Protein AF-A0AAD4MAX8-F1 (afdb_monomer)

Radius of gyration: 17.82 Å; Cα contacts (8 Å, |Δi|>4): 553; chains: 1; bounding box: 49×43×47 Å

Sequence (279 aa):
MDRKLKFIAEPKTVSIVGCPFSGGQHRVGVDKGPIHLVNAGLVDQLKDLGWVVEFDGHHQFEDISADIDPQIGKLKNPRLVSRVTEAVARVVGHHVNKGSLPLTLGGDHSLAMGTISGTLSNIHGMPLAFLTSLSGSASLGTIEGGEKAILREHNIAAFSMHEVDRYGIGRVVEMALDRVNPDRSKPIHLSFDVDALDPSVAPSTGTPVRGGLTFREGHYICERLYETGLCVYDWFGNFGIKIRFLKEVNPYLKEEADVKQTIAVGCSLVRAALGETLL

Secondary structure (DSSP, 8-state):
-----TEEPSS-EEEEEEE---TTSS--S-TTHHHHHHHTTHHHHHHHTT-EEEEEEE--GGG---SS---BTTBSSHHHHHHHHHHHHHHHHHHHHTT-EEEEEESSTTHHHHHHHHHHTT-SS-------SSS-STTTT-S-HHHHHHHHHTT-----HHHHHHH-HHHHHHHHHHHH-TTS-S---EEEEGGGB-TTT--S-SS--SS-B-HHHHHHHHHHHHHTT--EEETTEE--EEEE--S---TTTS-HHHHHHHHHHHHHHHHHHTT----

Nearest PDB structures (foldseek):
  4q3p-assembly2_B  TM=8.328E-01  e=9.219E-20  Schistosoma mansoni
  4q41-assembly1_A  TM=8.301E-01  e=1.092E-19  Schistosoma mansoni
  4q3q-assembly3_C  TM=8.290E-01  e=1.293E-19  Schistosoma mansoni
  4q3r-assembly4_D  TM=8.308E-01  e=2.272E-19  Schistosoma mansoni
  4q3v-assembly1_A  TM=8.257E-01  e=2.543E-19  Schistosoma mansoni

Foldseek 3Di:
DDDQLPAADPPQEEEEEAEQDDQFDPAPAQNCQSVLLVVVVLQVLLVVVRYHYHYPDHDPLVVVDPVDQDADPPGGSVVSLVSSLCVLLVVLLVCLQVRHAYAYADRDPSNVSSNVNSQPVLAPDAQALPPPALLPPPHVPPPPPVVVCVCVVVVPDDDYLVNCVVPNLVVVLVVSCCVRPVVLPAAYEAADELSQEACVQQVQADRHDHSHHHLVSLLCSLLVNVVSSSAHDDDRHHYYYYYGDDDDPPVVPDPPVSVVSNSVSSSSSVSSNSPDDPD

InterPro domains:
  IPR006035 Ureohydrolase [PF00491] (122-273)
  IPR006035 Ureohydrolase [PS51409] (4-279)
  IPR006035 Ureohydrolase [PTHR43782] (143-278)
  IPR014033 Arginase [cd09989] (14-273)
  IPR020855 Ureohydrolase, manganese-binding site [PS01053] (191-212)
  IPR023696 Ureohydrolase domain superfamily [SSF52768] (13-275)

Structure (mmCIF, N/CA/C/O backbone):
data_AF-A0AAD4MAX8-F1
#
_entry.id   AF-A0AAD4MAX8-F1
#
loop_
_atom_site.group_PDB
_atom_site.id
_atom_site.type_symbol
_atom_site.label_atom_id
_atom_site.label_alt_id
_atom_site.label_comp_id
_atom_site.label_asym_id
_atom_site.label_entity_id
_atom_site.label_seq_id
_atom_site.pdbx_PDB_ins_code
_atom_site.Cartn_x
_atom_site.Cartn_y
_atom_site.Cartn_z
_atom_site.occupancy
_atom_site.B_iso_or_equiv
_atom_site.auth_seq_id
_atom_site.auth_comp_id
_atom_site.auth_asym_id
_atom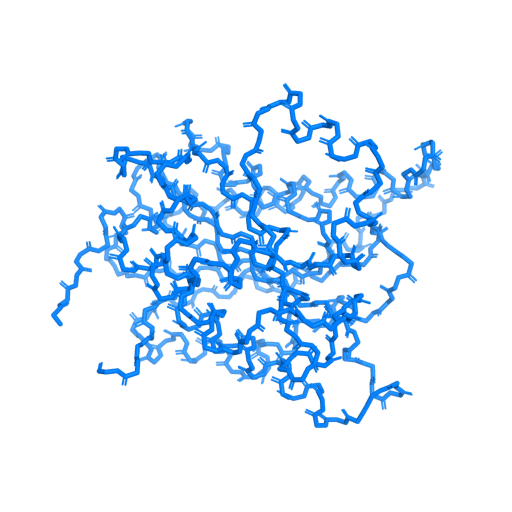_site.auth_atom_id
_atom_site.pdbx_PDB_model_num
ATOM 1 N N . MET A 1 1 ? -21.510 -1.613 13.040 1.00 38.31 1 MET A N 1
ATOM 2 C CA . MET A 1 1 ? -21.244 -1.387 14.482 1.00 38.31 1 MET A CA 1
ATOM 3 C C . MET A 1 1 ? -19.918 -0.655 14.545 1.00 38.31 1 MET A C 1
ATOM 5 O O . MET A 1 1 ? -18.948 -1.213 14.051 1.00 38.31 1 MET A O 1
ATOM 9 N N . ASP A 1 2 ? -19.896 0.595 15.007 1.00 46.78 2 ASP A N 1
ATOM 10 C CA . ASP A 1 2 ? -18.732 1.481 14.846 1.00 46.78 2 ASP A CA 1
ATOM 11 C C . ASP A 1 2 ? -17.555 0.974 15.703 1.00 46.78 2 ASP A C 1
ATOM 13 O O . ASP A 1 2 ? -17.556 1.088 16.932 1.00 46.78 2 ASP A O 1
ATOM 17 N N . ARG A 1 3 ? -16.597 0.282 15.070 1.00 58.25 3 ARG A N 1
ATOM 18 C CA . ARG A 1 3 ? -15.433 -0.280 15.763 1.00 58.25 3 ARG A CA 1
ATOM 19 C C . ARG A 1 3 ? -14.433 0.846 15.971 1.00 58.25 3 ARG A C 1
ATOM 21 O O . ARG A 1 3 ? -13.837 1.327 15.012 1.00 58.25 3 ARG A O 1
ATOM 28 N N . LYS A 1 4 ? -14.217 1.223 17.232 1.00 59.62 4 LYS A N 1
ATOM 29 C CA . LYS A 1 4 ? -13.200 2.207 17.605 1.00 59.62 4 LYS A CA 1
ATOM 30 C C 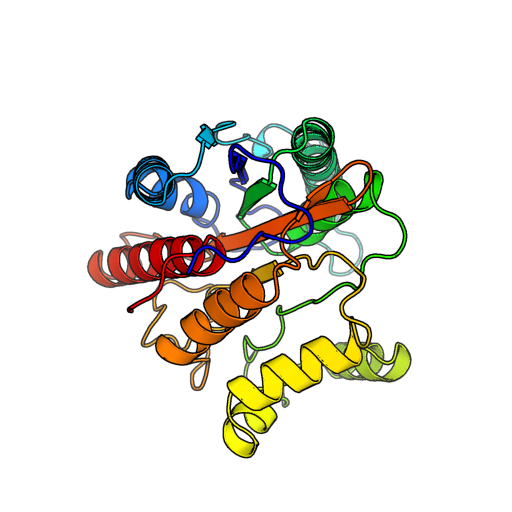. LYS A 1 4 ? -11.832 1.741 17.100 1.00 59.62 4 LYS A C 1
ATOM 32 O O . LYS A 1 4 ? -11.274 0.776 17.623 1.00 59.62 4 LYS A O 1
ATOM 37 N N . LEU A 1 5 ? -11.310 2.436 16.094 1.00 66.00 5 LEU A N 1
ATOM 38 C CA . LEU A 1 5 ? -9.943 2.279 15.615 1.00 66.00 5 LEU A CA 1
ATOM 39 C C . LEU A 1 5 ? -9.026 2.547 16.815 1.00 66.00 5 LEU A C 1
ATOM 41 O O . LEU A 1 5 ? -9.037 3.646 17.371 1.00 66.00 5 LEU A O 1
ATOM 45 N N . LYS A 1 6 ? -8.322 1.507 17.288 1.00 63.97 6 LYS A N 1
ATOM 46 C CA . LYS A 1 6 ? -7.711 1.447 18.634 1.00 63.97 6 LYS A CA 1
ATOM 47 C C . LYS A 1 6 ? -6.801 2.630 18.913 1.00 63.97 6 LYS A C 1
ATOM 49 O O . LYS A 1 6 ? -6.689 3.074 20.050 1.00 63.97 6 LYS A O 1
ATOM 54 N N . PHE A 1 7 ? -6.158 3.104 17.866 1.00 64.44 7 PHE A N 1
ATOM 55 C CA . PHE A 1 7 ? -5.275 4.232 17.935 1.00 64.44 7 PHE A CA 1
ATOM 56 C C . PHE A 1 7 ? -5.603 5.212 16.811 1.00 64.44 7 PHE A C 1
ATOM 58 O O . PHE A 1 7 ? -4.664 5.668 16.210 1.00 64.44 7 PHE A O 1
ATOM 65 N N . ILE A 1 8 ? -6.847 5.498 16.414 1.00 63.56 8 ILE A N 1
ATOM 66 C CA . ILE A 1 8 ? -7.109 6.683 15.565 1.00 63.56 8 ILE A CA 1
ATOM 67 C C . ILE A 1 8 ? -7.933 7.677 16.364 1.00 63.56 8 ILE A C 1
ATOM 69 O O . ILE A 1 8 ? -8.938 7.327 16.986 1.00 63.56 8 ILE A O 1
ATOM 73 N N . ALA A 1 9 ? -7.466 8.920 16.347 1.00 64.56 9 ALA A N 1
ATOM 74 C CA . ALA A 1 9 ? -8.181 10.039 16.917 1.00 64.56 9 ALA A CA 1
ATOM 75 C C . ALA A 1 9 ? -9.386 10.418 16.044 1.00 64.56 9 ALA A C 1
ATOM 77 O O . ALA A 1 9 ? -9.328 10.372 14.816 1.00 64.56 9 ALA A O 1
ATOM 78 N N . GLU A 1 10 ? -10.471 10.826 16.699 1.00 73.56 10 GLU A N 1
ATOM 79 C CA . GLU A 1 10 ? -11.592 11.478 16.027 1.00 73.56 10 GLU A CA 1
ATOM 80 C C . GLU A 1 10 ? -11.344 12.998 15.965 1.00 73.56 10 GLU A C 1
ATOM 82 O O . GLU A 1 10 ? -10.939 13.575 16.981 1.00 73.56 10 GLU A O 1
ATOM 87 N N . PRO A 1 11 ? -11.605 13.667 14.826 1.00 81.94 11 PRO A N 1
ATOM 88 C CA . PRO A 1 11 ? -12.144 13.106 13.585 1.00 81.94 11 PRO A CA 1
ATOM 89 C C . PRO A 1 11 ? -11.096 12.312 12.783 1.00 81.94 11 PRO A C 1
ATOM 91 O O . PRO A 1 11 ? -9.957 12.760 12.632 1.00 81.94 11 PRO A O 1
ATOM 94 N N . LYS A 1 12 ? -11.502 11.164 12.218 1.00 84.75 12 LYS A N 1
ATOM 95 C CA . LYS A 1 12 ? -10.665 10.310 11.346 1.00 84.75 12 LYS A CA 1
ATOM 96 C C . LYS A 1 12 ? -10.037 11.141 10.218 1.00 84.75 12 LYS A C 1
ATOM 98 O O . LYS A 1 12 ? -10.718 11.492 9.257 1.00 84.75 12 LYS A O 1
ATOM 103 N N . THR A 1 13 ? -8.747 11.466 10.327 1.00 86.75 13 THR A N 1
ATOM 104 C CA . THR A 1 13 ? -8.055 12.369 9.388 1.00 86.75 13 THR A CA 1
ATOM 105 C C . THR A 1 13 ? -7.009 11.618 8.568 1.00 86.75 13 THR A C 1
ATOM 107 O O . THR A 1 13 ? -6.154 10.935 9.131 1.00 86.75 13 THR A O 1
ATOM 110 N N . VAL A 1 14 ? -7.061 11.753 7.241 1.00 87.56 14 VAL A N 1
ATOM 111 C CA . VAL A 1 14 ? -6.109 11.168 6.283 1.00 87.56 14 VAL A CA 1
ATOM 112 C C . VAL A 1 14 ? -5.451 12.270 5.456 1.00 87.56 14 VAL A C 1
ATOM 114 O O . VAL A 1 14 ? -6.134 13.065 4.811 1.00 87.56 14 VAL A O 1
ATOM 117 N N . SER A 1 15 ? -4.120 12.284 5.441 1.00 88.81 15 SER A N 1
ATOM 118 C CA . SER A 1 15 ? -3.324 13.218 4.646 1.00 88.81 15 SER A CA 1
ATOM 119 C C . SER A 1 15 ? -2.745 12.491 3.435 1.00 88.81 15 SER A C 1
ATOM 121 O O . SER A 1 15 ? -1.880 11.620 3.551 1.00 88.81 15 SER A O 1
ATOM 123 N N . ILE A 1 16 ? -3.267 12.812 2.254 1.00 87.56 16 ILE A N 1
ATOM 124 C CA . ILE A 1 16 ? -2.880 12.207 0.983 1.00 87.56 16 ILE A CA 1
ATOM 125 C C . ILE A 1 16 ? -1.628 12.908 0.458 1.00 87.56 16 ILE A C 1
ATOM 127 O O . ILE A 1 16 ? -1.668 14.086 0.106 1.00 87.56 16 ILE A O 1
ATOM 131 N N . VAL A 1 17 ? -0.535 12.156 0.356 1.00 84.75 17 VAL A N 1
ATOM 132 C CA . VAL A 1 17 ? 0.756 12.614 -0.165 1.00 84.75 17 VAL A CA 1
ATOM 133 C C . VAL A 1 17 ? 0.981 11.972 -1.531 1.00 84.75 17 VAL A C 1
ATOM 135 O O . VAL A 1 17 ? 1.213 10.764 -1.635 1.00 84.75 17 VAL A O 1
ATOM 138 N N . GLY A 1 18 ? 0.897 12.764 -2.599 1.00 82.62 18 GLY A N 1
ATOM 139 C CA . GLY A 1 18 ? 1.229 12.305 -3.942 1.00 82.62 18 GLY A CA 1
ATOM 140 C C . GLY A 1 18 ? 2.739 12.302 -4.156 1.00 82.62 18 GLY A C 1
ATOM 141 O O . GLY A 1 18 ? 3.356 13.362 -4.113 1.00 82.62 18 GLY A O 1
ATOM 142 N N . CYS A 1 19 ? 3.321 11.136 -4.444 1.00 78.75 19 CYS A N 1
ATOM 143 C CA . CYS A 1 19 ? 4.756 10.972 -4.682 1.00 78.75 19 CYS A CA 1
ATOM 144 C C . CYS A 1 19 ? 5.038 10.523 -6.132 1.00 78.75 19 CYS A C 1
ATOM 146 O O . CYS A 1 19 ? 5.381 9.353 -6.342 1.00 78.75 19 CYS A O 1
ATOM 148 N N . PRO A 1 20 ? 4.870 11.402 -7.141 1.00 76.88 20 PRO A N 1
ATOM 149 C CA . PRO A 1 20 ? 5.261 11.110 -8.517 1.00 76.88 20 PRO A CA 1
ATOM 150 C C . PRO A 1 20 ? 6.784 10.907 -8.591 1.00 76.88 20 PRO A C 1
ATOM 152 O O . PRO A 1 20 ? 7.553 11.835 -8.359 1.00 76.88 20 PRO A O 1
ATOM 155 N N . PHE A 1 21 ? 7.230 9.672 -8.838 1.00 76.00 21 PHE A N 1
ATOM 156 C CA . PHE A 1 21 ? 8.654 9.368 -8.987 1.00 76.00 21 PHE A CA 1
ATOM 157 C C . PHE A 1 21 ? 8.889 8.071 -9.766 1.00 76.00 21 PHE A C 1
ATOM 159 O O . PHE A 1 21 ? 8.263 7.040 -9.499 1.00 76.00 21 PHE A O 1
ATOM 166 N N . SER A 1 22 ? 9.835 8.122 -10.704 1.00 74.19 22 SER A N 1
ATOM 167 C CA . SER A 1 22 ? 10.243 6.992 -11.551 1.00 74.19 22 SER A CA 1
ATOM 168 C C . SER A 1 22 ? 11.751 6.693 -11.521 1.00 74.19 22 SER A C 1
ATOM 170 O O . SER A 1 22 ? 12.195 5.712 -12.122 1.00 74.19 22 SER A O 1
ATOM 172 N N . GLY A 1 23 ? 12.546 7.522 -10.833 1.00 72.25 23 GLY A N 1
ATOM 173 C CA . GLY A 1 23 ? 14.007 7.561 -10.962 1.00 72.25 23 GLY A CA 1
ATOM 174 C C . GLY A 1 23 ? 14.759 6.337 -10.428 1.00 72.25 23 GLY A C 1
ATOM 175 O O . GLY A 1 23 ? 15.933 6.172 -10.762 1.00 72.25 23 GLY A O 1
ATOM 176 N N . GLY A 1 24 ? 14.112 5.462 -9.651 1.00 66.19 24 GLY A N 1
ATOM 177 C CA . GLY A 1 24 ? 14.679 4.190 -9.196 1.00 66.19 24 GLY A CA 1
ATOM 178 C C . GLY A 1 24 ? 14.614 3.061 -10.235 1.00 66.19 24 GLY A C 1
ATOM 179 O O . GLY A 1 24 ? 15.181 1.989 -10.012 1.00 66.19 24 GLY A O 1
ATOM 180 N N . GLN A 1 25 ? 13.943 3.263 -11.377 1.00 64.75 25 GLN A N 1
ATOM 181 C CA . GLN A 1 25 ? 13.751 2.237 -12.409 1.00 64.75 25 GLN A CA 1
ATOM 182 C C . GLN A 1 25 ? 13.896 2.769 -13.847 1.00 64.75 25 GLN A C 1
ATOM 184 O O . GLN A 1 25 ? 13.991 3.961 -14.099 1.00 64.75 25 GLN A O 1
ATOM 189 N N . HIS A 1 26 ? 13.892 1.863 -14.832 1.00 59.22 26 HIS A N 1
ATOM 190 C CA . HIS A 1 26 ? 13.953 2.213 -16.264 1.00 59.22 26 HIS A CA 1
ATOM 191 C C . HIS A 1 26 ? 12.589 2.533 -16.905 1.00 59.22 26 HIS A C 1
ATOM 193 O O . HIS A 1 26 ? 12.520 2.745 -18.114 1.00 59.22 26 HIS A O 1
ATOM 199 N N . ARG A 1 27 ? 11.488 2.470 -16.148 1.00 62.28 27 ARG A N 1
ATOM 200 C CA . ARG A 1 27 ? 10.118 2.499 -16.685 1.00 62.28 27 ARG A CA 1
ATOM 201 C C . ARG A 1 27 ? 9.428 3.814 -16.310 1.00 62.28 27 ARG A C 1
ATOM 203 O O . ARG A 1 27 ? 9.239 4.099 -15.130 1.00 62.28 27 ARG A O 1
ATOM 210 N N . VAL A 1 28 ? 9.054 4.581 -17.330 1.00 62.28 28 VAL A N 1
ATOM 211 C CA . VAL A 1 28 ? 8.361 5.879 -17.228 1.00 62.28 28 VAL A CA 1
ATOM 212 C C . VAL A 1 28 ? 6.838 5.719 -17.100 1.00 62.28 28 VAL A C 1
ATOM 214 O O . VAL A 1 28 ? 6.298 4.654 -17.403 1.00 62.28 28 VAL A O 1
ATOM 217 N N . GLY A 1 29 ? 6.133 6.780 -16.694 1.00 64.88 29 GLY A N 1
ATOM 218 C CA . GLY A 1 29 ? 4.663 6.825 -16.630 1.00 64.88 29 GLY A CA 1
ATOM 219 C C . GLY A 1 29 ? 4.075 6.301 -15.318 1.00 64.88 29 GLY A C 1
ATOM 220 O O . GLY A 1 29 ? 2.897 5.952 -15.260 1.00 64.88 29 GLY A O 1
ATOM 221 N N . VAL A 1 30 ? 4.905 6.218 -14.281 1.00 64.56 30 VAL A N 1
ATOM 222 C CA . VAL A 1 30 ? 4.573 5.741 -12.927 1.00 64.56 30 VAL A CA 1
ATOM 223 C C . VAL A 1 30 ? 4.391 6.899 -11.951 1.00 64.56 30 VAL A C 1
ATOM 225 O O . VAL A 1 30 ? 3.505 6.888 -11.105 1.00 64.56 30 VAL A O 1
ATOM 228 N N . ASP A 1 31 ? 5.156 7.956 -12.199 1.00 67.31 31 ASP A N 1
ATOM 229 C CA . ASP A 1 31 ? 4.918 9.352 -11.857 1.00 67.31 31 ASP A CA 1
ATOM 230 C C . ASP A 1 31 ? 3.447 9.785 -12.026 1.00 67.31 31 ASP A C 1
ATOM 232 O O . ASP A 1 31 ? 2.917 10.518 -11.195 1.00 67.31 31 ASP A O 1
ATOM 236 N N . LYS A 1 32 ? 2.732 9.269 -13.035 1.00 75.31 32 LYS A N 1
ATOM 237 C CA . LYS A 1 32 ? 1.321 9.616 -13.278 1.00 75.31 32 LYS A CA 1
ATOM 238 C C . LYS A 1 32 ? 0.316 8.917 -12.362 1.00 75.31 32 LYS A C 1
ATOM 240 O O . LYS A 1 32 ? -0.796 9.422 -12.213 1.00 75.31 32 LYS A O 1
ATOM 245 N N . GLY A 1 33 ? 0.665 7.777 -11.761 1.00 74.44 33 GLY A N 1
ATOM 246 C CA . GLY A 1 33 ? -0.248 6.981 -10.925 1.00 74.44 33 GLY A CA 1
ATOM 247 C C . GLY A 1 33 ? -0.953 7.807 -9.835 1.00 74.44 33 GLY A C 1
ATOM 248 O O . GLY A 1 33 ? -2.185 7.829 -9.809 1.00 74.44 33 GLY A O 1
ATOM 249 N N . PRO A 1 34 ? -0.209 8.568 -9.006 1.00 76.50 34 PRO A N 1
ATOM 250 C CA . PRO A 1 34 ? -0.769 9.466 -7.993 1.00 76.50 34 PRO A CA 1
ATOM 251 C C . PRO A 1 34 ? -1.782 10.480 -8.542 1.00 76.50 34 PRO A C 1
ATOM 253 O O . PRO A 1 34 ? -2.829 10.688 -7.933 1.00 76.50 34 PRO A O 1
ATOM 256 N N . ILE A 1 35 ? -1.493 11.079 -9.702 1.00 82.44 35 ILE A N 1
ATOM 257 C CA . ILE A 1 35 ? -2.352 12.078 -10.357 1.00 82.44 35 ILE A CA 1
ATOM 258 C C . ILE A 1 35 ? -3.666 11.434 -10.812 1.00 82.44 35 ILE A C 1
ATOM 260 O O . ILE A 1 35 ? -4.745 11.981 -10.591 1.00 82.44 35 ILE A O 1
ATOM 264 N N . HIS A 1 36 ? -3.595 10.243 -11.409 1.00 82.44 36 HIS A N 1
ATOM 265 C CA . HIS A 1 36 ? -4.777 9.550 -11.917 1.00 82.44 36 HIS A CA 1
ATOM 266 C C . HIS A 1 36 ? -5.764 9.123 -10.823 1.00 82.44 36 HIS A C 1
ATOM 268 O O . HIS A 1 36 ? -6.965 9.149 -11.071 1.00 82.44 36 HIS A O 1
ATOM 274 N N . LEU A 1 37 ? -5.296 8.786 -9.619 1.00 79.94 37 LEU A N 1
ATOM 275 C CA . LEU A 1 37 ? -6.165 8.410 -8.491 1.00 79.94 37 LEU A CA 1
ATOM 276 C C . LEU A 1 37 ? -6.895 9.617 -7.904 1.00 79.94 37 LEU A C 1
ATOM 278 O O . LEU A 1 37 ? -8.093 9.552 -7.636 1.00 79.94 37 LEU A O 1
ATOM 282 N N . VAL A 1 38 ? -6.177 10.731 -7.729 1.00 84.56 38 VAL A N 1
ATOM 283 C CA . VAL A 1 38 ? -6.769 11.992 -7.267 1.00 84.56 38 VAL A CA 1
ATOM 284 C C . VAL A 1 38 ? -7.811 12.469 -8.282 1.00 84.56 38 VAL A C 1
ATOM 286 O O . VAL A 1 38 ? -8.945 12.745 -7.900 1.00 84.56 38 VAL A O 1
ATOM 289 N N . ASN A 1 39 ? -7.485 12.432 -9.579 1.00 87.50 39 ASN A N 1
ATOM 290 C CA . ASN A 1 39 ? -8.417 12.767 -10.662 1.00 87.50 39 ASN A CA 1
ATOM 291 C C . ASN A 1 39 ? -9.590 11.778 -10.809 1.00 87.50 39 ASN A C 1
ATOM 293 O O . ASN A 1 39 ? -10.631 12.156 -11.338 1.00 87.50 39 ASN A O 1
ATOM 297 N N . ALA A 1 40 ? -9.458 10.534 -10.336 1.00 86.00 40 ALA A N 1
ATOM 298 C CA . ALA A 1 40 ? -10.562 9.573 -10.248 1.00 86.00 40 ALA A CA 1
ATOM 299 C C . ALA A 1 40 ? -11.496 9.829 -9.044 1.00 86.00 40 ALA A C 1
ATOM 301 O O . ALA A 1 40 ? -12.404 9.039 -8.789 1.00 86.00 40 ALA A O 1
ATOM 302 N N . GLY A 1 41 ? -11.289 10.924 -8.304 1.00 91.50 41 GLY A N 1
ATOM 303 C CA . GLY A 1 41 ? -12.138 11.335 -7.189 1.00 91.50 41 GLY A CA 1
ATOM 304 C C . GLY A 1 41 ? -11.792 10.666 -5.860 1.00 91.50 41 GLY A C 1
ATOM 305 O O . GLY A 1 41 ? -12.628 10.671 -4.963 1.00 91.50 41 GLY A O 1
ATOM 306 N N . LEU A 1 42 ? -10.586 10.101 -5.695 1.00 86.38 42 LEU A N 1
ATOM 307 C CA . LEU A 1 42 ? -10.195 9.426 -4.448 1.00 86.38 42 LEU A CA 1
ATOM 308 C C . LEU A 1 42 ? -10.344 10.324 -3.206 1.00 86.38 42 LEU A C 1
ATOM 310 O O . LEU A 1 42 ? -10.726 9.849 -2.141 1.00 86.38 42 LEU A O 1
ATOM 314 N N . VAL A 1 43 ? -10.063 11.622 -3.352 1.00 91.88 43 VAL A N 1
ATOM 315 C CA . VAL A 1 43 ? -10.221 12.615 -2.279 1.00 91.88 43 VAL A CA 1
ATOM 316 C C . VAL A 1 43 ? -11.670 12.680 -1.793 1.00 91.88 43 VAL A C 1
ATOM 318 O O . VAL A 1 43 ? -11.904 12.686 -0.590 1.00 91.88 43 VAL A O 1
ATOM 321 N N . ASP A 1 44 ? -12.637 12.720 -2.708 1.00 94.31 44 ASP A N 1
ATOM 322 C CA . ASP A 1 44 ? -14.051 12.869 -2.358 1.00 94.31 44 ASP A CA 1
ATOM 323 C C . ASP A 1 44 ? -14.661 11.534 -1.917 1.00 94.31 44 ASP A C 1
ATOM 325 O O . ASP A 1 44 ? -15.343 11.489 -0.899 1.00 94.31 44 ASP A O 1
ATOM 329 N N . GLN A 1 45 ? -14.270 10.423 -2.551 1.00 92.00 45 GLN A N 1
ATOM 330 C CA . GLN A 1 45 ? -14.619 9.067 -2.110 1.00 92.00 45 GLN A CA 1
ATOM 331 C C . GLN A 1 45 ? -14.228 8.788 -0.647 1.00 92.00 45 GLN A C 1
ATOM 333 O O . GLN A 1 45 ? -14.947 8.089 0.062 1.00 92.00 45 GLN A O 1
ATOM 338 N N . LEU A 1 46 ? -13.094 9.319 -0.173 1.00 90.06 46 LEU A N 1
ATOM 339 C CA . LEU A 1 46 ? -12.688 9.176 1.228 1.00 90.06 46 LEU A CA 1
ATOM 340 C C . LEU A 1 46 ? -13.476 10.103 2.173 1.00 90.06 46 LEU A C 1
ATOM 342 O O . LEU A 1 46 ? -13.772 9.697 3.298 1.00 90.06 46 LEU A O 1
ATOM 346 N N . LYS A 1 47 ? -13.886 11.297 1.720 1.00 93.69 47 LYS A N 1
ATOM 347 C CA . LYS A 1 47 ? -14.806 12.167 2.482 1.00 93.69 47 LYS A CA 1
ATOM 348 C C . LYS A 1 47 ? -16.184 11.529 2.639 1.00 93.69 47 LYS A C 1
ATOM 350 O O . LYS A 1 47 ? -16.753 11.597 3.725 1.00 93.69 47 LYS A O 1
ATOM 355 N N . ASP A 1 48 ? -16.686 10.868 1.596 1.00 94.12 48 ASP A N 1
ATOM 356 C CA . ASP A 1 48 ? -17.970 10.154 1.617 1.00 94.12 48 ASP A CA 1
ATOM 357 C C . ASP A 1 48 ? -17.965 8.979 2.617 1.00 94.12 48 ASP A C 1
ATOM 359 O O . ASP A 1 48 ? -18.993 8.670 3.218 1.00 94.12 48 ASP A O 1
ATOM 363 N N . LEU A 1 49 ? -16.794 8.380 2.883 1.00 90.00 49 LEU A N 1
ATOM 364 C CA . LEU A 1 49 ? -16.578 7.402 3.964 1.00 90.00 49 LEU A CA 1
ATOM 365 C C . LEU A 1 49 ? -16.448 8.036 5.366 1.00 90.00 49 LEU A C 1
ATOM 367 O O . LEU A 1 49 ? -16.172 7.335 6.341 1.00 90.00 49 LEU A O 1
ATOM 371 N N . GLY A 1 50 ? -16.631 9.353 5.492 1.00 90.19 50 GLY A N 1
ATOM 372 C CA . GLY A 1 50 ? -16.583 10.084 6.758 1.00 90.19 50 GLY A CA 1
ATOM 373 C C . GLY A 1 50 ? -15.183 10.498 7.221 1.00 90.19 50 GLY A C 1
ATOM 374 O O . GLY A 1 50 ? -15.023 10.842 8.392 1.00 90.19 50 GLY A O 1
ATOM 375 N N . TRP A 1 51 ? -14.172 10.475 6.346 1.00 90.56 51 TRP A N 1
ATOM 376 C CA . TRP A 1 51 ? -12.832 10.964 6.683 1.00 90.56 51 TRP A CA 1
ATOM 377 C C . TRP A 1 51 ? -12.675 12.466 6.426 1.00 90.56 51 TRP A C 1
ATOM 379 O O . TRP A 1 51 ? -13.135 13.007 5.421 1.00 90.56 51 TRP A O 1
ATOM 389 N N . VAL A 1 52 ? -11.920 13.137 7.293 1.00 92.62 52 VAL A N 1
ATOM 390 C CA . VAL A 1 52 ? -11.329 14.443 6.992 1.00 92.62 52 VAL A CA 1
ATOM 391 C C . VAL A 1 52 ? -10.122 14.199 6.089 1.00 92.62 52 VAL A C 1
ATOM 393 O O . VAL A 1 52 ? -9.164 13.543 6.493 1.00 92.62 52 VAL A O 1
ATOM 396 N N . VAL A 1 53 ? -10.175 14.693 4.853 1.00 92.56 53 VAL A N 1
ATOM 397 C CA . VAL A 1 53 ? -9.138 14.441 3.841 1.00 92.56 53 VAL A CA 1
ATOM 398 C C . VAL A 1 53 ? -8.321 15.704 3.590 1.00 92.56 53 VAL A C 1
ATOM 400 O O . VAL A 1 53 ? -8.824 16.665 3.006 1.00 92.56 53 VAL A O 1
ATOM 403 N N . GLU A 1 54 ? -7.048 15.685 3.979 1.00 91.62 54 GLU A N 1
ATOM 404 C CA . GLU A 1 54 ? -6.062 16.702 3.605 1.00 91.62 54 GLU A CA 1
ATOM 405 C C . GLU A 1 54 ? -5.304 16.227 2.358 1.00 91.62 54 GLU A C 1
ATOM 407 O O . GLU A 1 54 ? -4.609 15.218 2.403 1.00 91.62 54 GLU A O 1
ATOM 412 N N . PHE A 1 55 ? -5.396 16.927 1.226 1.00 90.69 55 PHE A N 1
ATOM 413 C CA . PHE A 1 55 ? -4.530 16.631 0.079 1.00 90.69 55 PHE A CA 1
ATOM 414 C C . PHE A 1 55 ? -3.299 17.539 0.108 1.00 90.69 55 PHE A C 1
ATOM 416 O O . PHE A 1 55 ? -3.401 18.736 -0.142 1.00 90.69 55 PHE A O 1
ATOM 423 N N . ASP A 1 56 ? -2.132 16.954 0.378 1.00 86.75 56 ASP A N 1
ATOM 424 C CA . ASP A 1 56 ? -0.839 17.646 0.472 1.00 86.75 56 ASP A CA 1
ATOM 425 C C . ASP A 1 56 ? -0.144 17.798 -0.899 1.00 86.75 56 ASP A C 1
ATOM 427 O O . ASP A 1 56 ? 1.056 18.043 -0.994 1.00 86.75 56 ASP A O 1
ATOM 431 N N . GLY A 1 57 ? -0.904 17.639 -1.985 1.00 85.00 57 GLY A N 1
ATOM 432 C CA . GLY A 1 57 ? -0.435 17.837 -3.351 1.00 85.00 57 GLY A CA 1
ATOM 433 C C . GLY A 1 57 ? 0.361 16.671 -3.945 1.00 85.00 57 GLY A C 1
ATOM 434 O O . GLY A 1 57 ? 0.498 15.581 -3.380 1.00 85.00 57 GLY A O 1
ATOM 435 N N . HIS A 1 58 ? 0.881 16.920 -5.146 1.00 79.94 58 HIS A N 1
ATOM 436 C CA . HIS A 1 58 ? 1.852 16.064 -5.818 1.00 79.94 58 HIS A CA 1
ATOM 437 C C . HIS A 1 58 ? 3.241 16.673 -5.628 1.00 79.94 58 HIS A C 1
ATOM 439 O O . HIS A 1 58 ? 3.583 17.665 -6.268 1.00 79.94 58 HIS A O 1
ATOM 445 N N . HIS A 1 59 ? 4.033 16.090 -4.733 1.00 76.94 59 HIS A N 1
ATOM 446 C CA . HIS A 1 59 ? 5.383 16.557 -4.442 1.00 76.94 59 HIS A CA 1
ATOM 447 C C . HIS A 1 59 ? 6.308 16.205 -5.607 1.00 76.94 59 HIS A C 1
ATOM 449 O O . HIS A 1 59 ? 6.617 15.034 -5.828 1.00 76.94 59 HIS A O 1
ATOM 455 N N . GLN A 1 60 ? 6.758 17.214 -6.353 1.00 68.38 60 GLN A N 1
ATOM 456 C CA . GLN A 1 60 ? 7.716 17.047 -7.448 1.00 68.38 60 GLN A CA 1
ATOM 457 C C . GLN A 1 60 ? 9.126 16.814 -6.891 1.00 68.38 60 GLN A C 1
ATOM 459 O O . GLN A 1 60 ? 10.002 17.671 -6.931 1.00 68.38 60 GLN A O 1
ATOM 464 N N . PHE A 1 61 ? 9.359 15.607 -6.371 1.00 68.00 61 PHE A N 1
ATOM 465 C CA . PHE A 1 61 ? 10.683 15.165 -5.923 1.00 68.00 61 PHE A CA 1
ATOM 466 C C . PHE A 1 61 ? 11.698 15.038 -7.080 1.00 68.00 61 PHE A C 1
ATOM 468 O O . PHE A 1 61 ? 12.876 14.790 -6.848 1.00 68.00 61 PHE A O 1
ATOM 475 N N . GLU A 1 62 ? 11.246 15.210 -8.321 1.00 56.69 62 GLU A N 1
ATOM 476 C CA . GLU A 1 62 ? 12.034 15.178 -9.556 1.00 56.69 62 GLU A CA 1
ATOM 477 C C . GLU A 1 62 ? 12.939 16.417 -9.708 1.00 56.69 62 GLU A C 1
ATOM 479 O O . GLU A 1 62 ? 14.026 16.302 -10.271 1.00 56.69 62 GLU A O 1
ATOM 484 N N . ASP A 1 63 ? 12.568 17.558 -9.107 1.00 59.00 63 ASP A N 1
ATOM 485 C CA . ASP A 1 63 ? 13.411 18.766 -9.024 1.00 59.00 63 ASP A CA 1
ATOM 486 C C . ASP A 1 63 ? 14.630 18.587 -8.099 1.00 59.00 63 ASP A C 1
ATOM 488 O O . ASP A 1 63 ? 15.543 19.418 -8.069 1.00 59.00 63 ASP A O 1
ATOM 492 N N . ILE A 1 64 ? 14.679 17.490 -7.335 1.00 64.25 64 ILE A N 1
ATOM 493 C CA . ILE A 1 64 ? 15.808 17.136 -6.474 1.00 64.25 64 ILE A CA 1
ATOM 494 C C . ILE A 1 64 ? 16.939 16.564 -7.341 1.00 64.25 64 ILE A C 1
ATOM 496 O O . ILE A 1 64 ? 17.251 15.374 -7.297 1.00 64.25 64 ILE A O 1
ATOM 500 N N . SER A 1 65 ? 17.591 17.434 -8.119 1.00 63.75 65 SER A N 1
ATOM 501 C CA . SER A 1 65 ? 18.816 17.102 -8.854 1.00 63.75 65 SER A CA 1
ATOM 502 C C . SER A 1 65 ? 19.839 16.441 -7.930 1.00 63.75 65 SER A C 1
ATOM 504 O O . SER A 1 65 ? 20.032 16.858 -6.784 1.00 63.75 65 SER A O 1
ATOM 506 N N . ALA A 1 66 ? 20.555 15.447 -8.449 1.00 60.03 66 ALA A N 1
ATOM 507 C CA . ALA A 1 66 ? 21.862 15.054 -7.950 1.00 60.03 66 ALA A CA 1
ATOM 508 C C . ALA A 1 66 ? 22.872 15.296 -9.079 1.00 60.03 66 ALA A C 1
ATOM 510 O O . ALA A 1 66 ? 23.058 14.440 -9.937 1.00 60.03 66 ALA A O 1
ATOM 511 N N . ASP A 1 67 ? 23.525 16.464 -9.060 1.00 64.56 67 ASP A N 1
ATOM 512 C CA . ASP A 1 67 ? 24.355 16.992 -10.164 1.00 64.56 67 ASP A CA 1
ATOM 513 C C . ASP A 1 67 ? 25.462 16.030 -10.635 1.00 64.56 67 ASP A C 1
ATOM 515 O O . ASP A 1 67 ? 25.959 16.119 -11.755 1.00 64.56 67 ASP A O 1
ATOM 519 N N . ILE A 1 68 ? 25.848 15.093 -9.764 1.00 74.56 68 ILE A N 1
ATOM 520 C CA . ILE A 1 68 ? 26.702 13.946 -10.061 1.00 74.56 68 ILE A CA 1
ATOM 521 C C . ILE A 1 68 ? 26.101 12.732 -9.337 1.00 74.56 68 ILE A C 1
ATOM 523 O O . ILE A 1 68 ? 26.171 12.671 -8.105 1.00 74.56 68 ILE A O 1
ATOM 527 N N . ASP A 1 69 ? 25.561 11.753 -10.069 1.00 79.88 69 ASP A N 1
ATOM 528 C CA . ASP A 1 69 ? 24.985 10.521 -9.497 1.00 79.88 69 ASP A CA 1
ATOM 529 C C . ASP A 1 69 ? 25.488 9.234 -10.186 1.00 79.88 69 ASP A C 1
ATOM 531 O O . ASP A 1 69 ? 24.810 8.655 -11.038 1.00 79.88 69 ASP A O 1
ATOM 535 N N . PRO A 1 70 ? 26.722 8.789 -9.878 1.00 81.81 70 PRO A N 1
ATOM 536 C CA . PRO A 1 70 ? 27.304 7.604 -10.487 1.00 81.81 70 PRO A CA 1
ATOM 537 C C . PRO A 1 70 ? 26.626 6.332 -9.970 1.0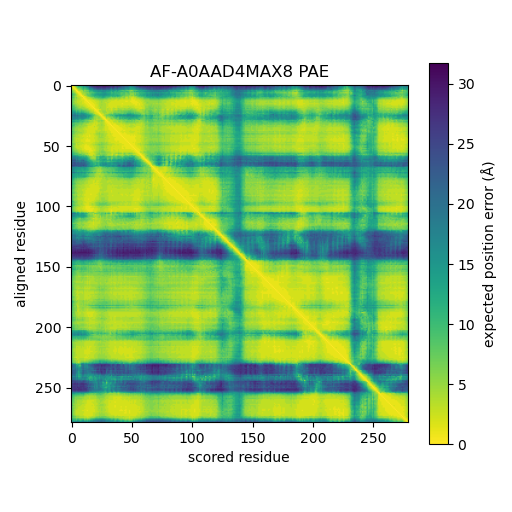0 81.81 70 PRO A C 1
ATOM 539 O O . PRO A 1 70 ? 26.358 6.187 -8.777 1.00 81.81 70 PRO A O 1
ATOM 542 N N . GLN A 1 71 ? 26.423 5.368 -10.869 1.00 82.69 71 GLN A N 1
ATOM 543 C CA . GLN A 1 71 ? 25.896 4.047 -10.531 1.00 82.69 71 GLN A CA 1
ATOM 544 C C . GLN A 1 71 ? 26.798 3.345 -9.497 1.00 82.69 71 GLN A C 1
ATOM 546 O O . GLN A 1 71 ? 28.003 3.201 -9.713 1.00 82.69 71 GLN A O 1
ATOM 551 N N . ILE A 1 72 ? 26.219 2.865 -8.391 1.00 82.12 72 ILE A N 1
ATOM 552 C CA . ILE A 1 72 ? 26.945 2.123 -7.346 1.00 82.12 72 ILE A CA 1
ATOM 553 C C . ILE A 1 72 ? 26.579 0.640 -7.465 1.00 82.12 72 ILE A C 1
ATOM 555 O O . ILE A 1 72 ? 25.494 0.210 -7.074 1.00 82.12 72 ILE A O 1
ATOM 559 N N . GLY A 1 73 ? 27.474 -0.163 -8.044 1.00 84.38 73 GLY A N 1
ATOM 560 C CA . GLY A 1 73 ? 27.199 -1.575 -8.328 1.00 84.38 73 GLY A CA 1
ATOM 561 C C . GLY A 1 73 ? 26.027 -1.729 -9.305 1.00 84.38 73 GLY A C 1
ATOM 562 O O . GLY A 1 73 ? 26.110 -1.267 -10.441 1.00 84.38 73 GLY A O 1
ATOM 563 N N . LYS A 1 74 ? 24.925 -2.361 -8.871 1.00 77.62 74 LYS A N 1
ATOM 564 C CA . LYS A 1 74 ? 23.663 -2.445 -9.639 1.00 77.62 74 LYS A CA 1
ATOM 565 C C . LYS A 1 74 ? 22.703 -1.256 -9.390 1.00 77.62 74 LYS A C 1
ATOM 567 O O . LYS A 1 74 ? 21.713 -1.139 -10.112 1.00 77.62 74 LYS A O 1
ATOM 572 N N . LEU A 1 75 ? 22.954 -0.404 -8.386 1.00 75.06 75 LEU A N 1
ATOM 573 C CA . LEU A 1 75 ? 22.048 0.679 -7.971 1.00 75.06 75 LEU A CA 1
ATOM 574 C C . LEU A 1 75 ? 22.106 1.858 -8.946 1.00 75.06 75 LEU A C 1
ATOM 576 O O . LEU A 1 75 ? 23.165 2.458 -9.132 1.00 75.06 75 LEU A O 1
ATOM 580 N N . LYS A 1 76 ? 20.956 2.200 -9.532 1.00 74.81 76 LYS A N 1
ATOM 581 C CA . LYS A 1 76 ? 20.780 3.317 -10.473 1.00 74.81 76 LYS A CA 1
ATOM 582 C C . LYS A 1 76 ? 20.314 4.550 -9.717 1.00 74.81 76 LYS A C 1
ATOM 584 O O . LYS A 1 76 ? 19.491 4.424 -8.816 1.00 74.81 76 LYS A O 1
ATOM 589 N N . ASN A 1 77 ? 20.854 5.705 -10.097 1.00 81.62 77 ASN A N 1
ATOM 590 C CA . ASN A 1 77 ? 20.575 7.005 -9.488 1.00 81.62 77 ASN A CA 1
ATOM 591 C C . ASN A 1 77 ? 20.538 6.964 -7.935 1.00 81.62 77 ASN A C 1
ATOM 593 O O . ASN A 1 77 ? 19.557 7.407 -7.328 1.00 81.62 77 ASN A O 1
ATOM 597 N N . PRO A 1 78 ? 21.539 6.351 -7.261 1.00 83.69 78 PRO A N 1
ATOM 598 C CA . PRO A 1 78 ? 21.469 6.093 -5.824 1.00 83.69 78 PRO A CA 1
ATOM 599 C C . PRO A 1 78 ? 21.391 7.369 -4.974 1.00 83.69 78 PRO A C 1
ATOM 601 O O . PRO A 1 78 ? 20.774 7.342 -3.909 1.00 83.69 78 PRO A O 1
ATOM 604 N N . ARG A 1 79 ? 21.986 8.489 -5.408 1.00 85.62 79 ARG A N 1
ATOM 605 C CA . ARG A 1 79 ? 21.930 9.762 -4.670 1.00 85.62 79 ARG A CA 1
ATOM 606 C C . ARG A 1 79 ? 20.587 10.457 -4.862 1.00 85.62 79 ARG A C 1
ATOM 608 O O . ARG A 1 79 ? 20.049 10.952 -3.876 1.00 85.62 79 ARG A O 1
ATOM 615 N N . LEU A 1 80 ? 20.034 10.454 -6.076 1.00 84.88 80 LEU A N 1
ATOM 616 C CA . LEU A 1 80 ? 18.678 10.924 -6.368 1.00 84.88 80 LEU A CA 1
ATOM 617 C C . LEU A 1 80 ? 17.662 10.144 -5.530 1.00 84.88 80 LEU A C 1
ATOM 619 O O . LEU A 1 80 ? 16.946 10.740 -4.733 1.00 84.88 80 LEU A O 1
ATOM 623 N N . VAL A 1 81 ? 17.661 8.811 -5.639 1.00 83.25 81 VAL A N 1
ATOM 624 C CA . VAL A 1 81 ? 16.767 7.930 -4.871 1.00 83.25 81 VAL A CA 1
ATOM 625 C C . VAL A 1 81 ? 16.894 8.194 -3.370 1.00 83.25 81 VAL A C 1
ATOM 627 O O . VAL A 1 81 ? 15.879 8.368 -2.703 1.00 83.25 81 VAL A O 1
ATOM 630 N N . SER A 1 82 ? 18.119 8.309 -2.843 1.00 84.50 82 SER A N 1
ATOM 631 C CA . SER A 1 82 ? 18.349 8.638 -1.432 1.00 84.50 82 SER A CA 1
ATOM 632 C C . SER A 1 82 ? 17.692 9.968 -1.029 1.00 84.50 82 SER A C 1
ATOM 634 O O . SER A 1 82 ? 16.832 9.974 -0.146 1.00 84.50 82 SER A O 1
ATOM 636 N N . ARG A 1 83 ? 17.996 11.073 -1.730 1.00 86.25 83 ARG A N 1
ATOM 637 C CA . ARG A 1 83 ? 17.429 12.406 -1.434 1.00 86.25 83 ARG A CA 1
ATOM 638 C C . ARG A 1 83 ? 15.900 12.432 -1.552 1.00 86.25 83 ARG A C 1
ATOM 640 O O . ARG A 1 83 ? 15.227 13.064 -0.743 1.00 86.25 83 ARG A O 1
ATOM 647 N N . VAL A 1 84 ? 15.342 11.717 -2.530 1.00 84.81 84 VAL A N 1
ATOM 648 C CA . VAL A 1 84 ? 13.891 11.567 -2.717 1.00 84.81 84 VAL A CA 1
ATOM 649 C C . VAL A 1 84 ? 13.273 10.798 -1.546 1.00 84.81 84 VAL A C 1
ATOM 651 O O . VAL A 1 84 ? 12.266 11.235 -0.991 1.00 84.81 84 VAL A O 1
ATOM 654 N N . THR A 1 85 ? 13.882 9.691 -1.105 1.00 82.62 85 THR A N 1
ATOM 655 C CA . THR A 1 85 ? 13.392 8.942 0.066 1.00 82.62 85 THR A CA 1
ATOM 656 C C . THR A 1 85 ? 13.492 9.741 1.365 1.00 82.62 85 THR A C 1
ATOM 658 O O . THR A 1 85 ? 12.575 9.668 2.180 1.00 82.62 85 THR A O 1
ATOM 661 N N . GLU A 1 86 ? 14.531 10.560 1.539 1.00 85.62 86 GLU A N 1
ATOM 662 C CA . GLU A 1 86 ? 14.670 11.490 2.667 1.00 85.62 86 GLU A CA 1
ATOM 663 C C . GLU A 1 86 ? 13.580 12.577 2.642 1.00 85.62 86 GLU A C 1
ATOM 665 O O . GLU A 1 86 ? 12.929 12.840 3.657 1.00 85.62 86 GLU A O 1
ATOM 670 N N . ALA A 1 87 ? 13.308 13.159 1.470 1.00 87.44 87 ALA A N 1
ATOM 671 C CA . ALA A 1 87 ? 12.245 14.142 1.295 1.00 87.44 87 ALA A CA 1
ATOM 672 C C . ALA A 1 87 ? 10.854 13.549 1.593 1.00 87.44 87 ALA A C 1
ATOM 674 O O . ALA A 1 87 ? 10.086 14.158 2.340 1.00 87.44 87 ALA A O 1
ATOM 675 N N . VAL A 1 88 ? 10.561 12.340 1.096 1.00 83.62 88 VAL A N 1
ATOM 676 C CA . VAL A 1 88 ? 9.332 11.595 1.427 1.00 83.62 88 VAL A CA 1
ATOM 677 C C . VAL A 1 88 ? 9.254 11.296 2.923 1.00 83.62 88 VAL A C 1
ATOM 679 O O . VAL A 1 88 ? 8.204 11.519 3.519 1.00 83.62 88 VAL A O 1
ATOM 682 N N . ALA A 1 89 ? 10.342 10.846 3.556 1.00 84.56 89 ALA A N 1
ATOM 683 C CA . ALA A 1 89 ? 10.360 10.569 4.993 1.00 84.56 89 ALA A CA 1
ATOM 684 C C . ALA A 1 89 ? 10.027 11.814 5.825 1.00 84.56 89 ALA A C 1
ATOM 686 O O . ALA A 1 89 ? 9.255 11.731 6.780 1.00 84.56 89 ALA A O 1
ATOM 687 N N . ARG A 1 90 ? 10.547 12.982 5.433 1.00 87.69 90 ARG A N 1
ATOM 688 C CA . ARG A 1 90 ? 10.247 14.263 6.085 1.00 87.69 90 ARG A CA 1
ATOM 689 C C . ARG A 1 90 ? 8.779 14.677 5.926 1.00 87.69 90 ARG A C 1
ATOM 691 O O . ARG A 1 90 ? 8.179 15.110 6.905 1.00 87.69 90 ARG A O 1
ATOM 698 N N . VAL A 1 91 ? 8.197 14.535 4.731 1.00 87.31 91 VAL A N 1
ATOM 699 C CA . VAL A 1 91 ? 6.780 14.873 4.475 1.00 87.31 91 VAL A CA 1
ATOM 700 C C . VAL A 1 91 ? 5.843 13.908 5.206 1.00 87.31 91 VAL A C 1
ATOM 702 O O . VAL A 1 91 ? 4.941 14.340 5.918 1.00 87.31 91 VAL A O 1
ATOM 705 N N . VAL A 1 92 ? 6.093 12.599 5.115 1.00 83.06 92 VAL A N 1
ATOM 706 C CA . VAL A 1 92 ? 5.308 11.577 5.827 1.00 83.06 92 VAL A CA 1
ATOM 707 C C . VAL A 1 92 ? 5.401 11.781 7.338 1.00 83.06 92 VAL A C 1
ATOM 709 O O . VAL A 1 92 ? 4.368 11.823 7.999 1.00 83.06 92 VAL A O 1
ATOM 712 N N . GLY A 1 93 ? 6.611 11.996 7.867 1.00 81.94 93 GLY A N 1
ATOM 713 C CA . GLY A 1 93 ? 6.857 12.277 9.284 1.00 81.94 93 GLY A CA 1
ATOM 714 C C . GLY A 1 93 ? 6.199 13.565 9.790 1.00 81.94 93 GLY A C 1
ATOM 715 O O . GLY A 1 93 ? 5.871 13.665 10.968 1.00 81.94 93 GLY A O 1
ATOM 716 N N . HIS A 1 94 ? 5.961 14.548 8.918 1.00 86.38 94 HIS A N 1
ATOM 717 C CA . HIS A 1 94 ? 5.239 15.769 9.269 1.00 86.38 94 HIS A CA 1
ATOM 718 C C . HIS A 1 94 ? 3.737 15.518 9.482 1.00 86.38 94 HIS A C 1
ATOM 720 O O . HIS A 1 94 ? 3.187 15.978 10.479 1.00 86.38 94 HIS A O 1
ATOM 726 N N . HIS A 1 95 ? 3.085 14.755 8.597 1.00 83.94 95 HIS A N 1
ATOM 727 C CA . HIS A 1 95 ? 1.661 14.396 8.730 1.00 83.94 95 HIS A CA 1
ATOM 728 C C . HIS A 1 95 ? 1.408 13.438 9.897 1.00 83.94 95 HIS A C 1
ATOM 730 O O . HIS A 1 95 ? 0.484 13.650 10.684 1.00 83.94 95 HIS A O 1
ATOM 736 N N . VAL A 1 96 ? 2.310 12.471 10.069 1.00 76.44 96 VAL A N 1
ATOM 737 C CA . VAL A 1 96 ? 2.485 11.664 11.287 1.00 76.44 96 VAL A CA 1
ATOM 738 C C . VAL A 1 96 ? 2.467 12.545 12.545 1.00 76.44 96 VAL A C 1
ATOM 740 O O . VAL A 1 96 ? 1.611 12.382 13.407 1.00 76.44 96 VAL A O 1
ATOM 743 N N . ASN A 1 97 ? 3.324 13.568 12.618 1.00 79.38 97 ASN A N 1
ATOM 744 C CA . ASN A 1 97 ? 3.428 14.432 13.800 1.00 79.38 97 ASN A CA 1
ATOM 745 C C . ASN A 1 97 ? 2.219 15.353 14.038 1.00 79.38 97 ASN A C 1
ATOM 747 O O . ASN A 1 97 ? 2.070 15.882 15.138 1.00 79.38 97 ASN A O 1
ATOM 751 N N . LYS A 1 98 ? 1.348 15.547 13.040 1.00 80.06 98 LYS A N 1
ATOM 752 C CA . LYS A 1 98 ? 0.045 16.214 13.214 1.00 80.06 98 LYS A CA 1
ATOM 753 C C . LYS A 1 98 ? -1.042 15.283 13.761 1.00 80.06 98 LYS A C 1
ATOM 755 O O . LYS A 1 98 ? -2.115 15.758 14.119 1.00 80.06 98 LYS A O 1
ATOM 760 N N . GLY A 1 99 ? -0.793 13.978 13.784 1.00 73.62 99 GLY A N 1
ATOM 761 C CA . GLY A 1 99 ? -1.769 12.962 14.150 1.00 73.62 99 GLY A CA 1
ATOM 762 C C . GLY A 1 99 ? -2.738 12.551 13.041 1.00 73.62 99 GLY A C 1
ATOM 763 O O . GLY A 1 99 ? -3.810 12.016 13.317 1.00 73.62 99 GLY A O 1
ATOM 764 N N . SER A 1 100 ? -2.364 12.800 11.787 1.00 78.25 100 SER A N 1
ATOM 765 C CA . SER A 1 100 ? -3.109 12.361 10.602 1.00 78.25 100 SER A CA 1
ATOM 766 C C . SER A 1 100 ? -2.537 11.055 10.043 1.00 78.25 100 SER A C 1
ATOM 768 O O . SER A 1 100 ? -1.360 10.752 10.237 1.00 78.25 100 SER A O 1
ATOM 770 N N . LEU A 1 101 ? -3.354 10.286 9.322 1.00 81.06 101 LEU A N 1
ATOM 771 C CA . LEU A 1 101 ? -2.930 9.088 8.594 1.00 81.06 101 LEU A CA 1
ATOM 772 C C . LEU A 1 101 ? -2.283 9.478 7.249 1.00 81.06 101 LEU A C 1
ATOM 774 O O . LEU A 1 101 ? -3.018 9.839 6.331 1.00 81.06 101 LEU A O 1
ATOM 778 N N . PRO A 1 102 ? -0.953 9.375 7.054 1.00 82.44 102 PRO A N 1
ATOM 779 C CA . PRO A 1 102 ? -0.352 9.525 5.733 1.00 82.44 102 PRO A CA 1
ATOM 780 C C . PRO A 1 102 ? -0.774 8.397 4.774 1.00 82.44 102 PRO A C 1
ATOM 782 O O . PRO A 1 102 ? -0.329 7.248 4.884 1.00 82.44 102 PRO A O 1
ATOM 785 N N . LEU A 1 103 ? -1.584 8.754 3.775 1.00 84.62 103 LEU A N 1
ATOM 786 C CA . LEU A 1 103 ? -1.840 7.947 2.584 1.00 84.62 103 LEU A CA 1
ATOM 787 C C . LEU A 1 103 ? -0.875 8.386 1.479 1.00 84.62 103 LEU A C 1
ATOM 789 O O . LEU A 1 103 ? -1.065 9.398 0.811 1.00 84.62 103 LEU A O 1
ATOM 793 N N . THR A 1 104 ? 0.174 7.606 1.275 1.00 82.06 104 THR A N 1
ATOM 794 C CA . THR A 1 104 ? 1.187 7.861 0.249 1.00 82.06 104 THR A CA 1
ATOM 795 C C . THR A 1 104 ? 0.805 7.173 -1.055 1.00 82.06 104 THR A C 1
ATOM 797 O O . THR A 1 104 ? 0.776 5.944 -1.151 1.00 82.06 104 THR A O 1
ATOM 800 N N . LEU A 1 105 ? 0.515 7.978 -2.075 1.00 80.94 105 LEU A N 1
ATOM 801 C CA . LEU A 1 105 ? 0.251 7.503 -3.428 1.00 80.94 105 LEU A CA 1
ATOM 802 C C . LEU A 1 105 ? 1.590 7.453 -4.157 1.00 80.94 105 LEU A C 1
ATOM 804 O O . LEU A 1 105 ? 2.192 8.487 -4.450 1.00 80.94 105 LEU A O 1
ATOM 808 N N . GLY A 1 106 ? 2.096 6.241 -4.366 1.00 71.69 106 GLY A N 1
ATOM 809 C CA . GLY A 1 106 ? 3.468 6.033 -4.816 1.00 71.69 106 GLY A CA 1
ATOM 810 C C . GLY A 1 106 ? 3.633 5.936 -6.329 1.00 71.69 106 GLY A C 1
ATOM 811 O O . GLY A 1 106 ? 2.940 5.151 -6.979 1.00 71.69 106 GLY A O 1
ATOM 812 N N . GLY A 1 107 ? 4.669 6.618 -6.823 1.00 67.81 107 GLY A N 1
ATOM 813 C CA . GLY A 1 107 ? 5.594 6.075 -7.813 1.00 67.81 107 GLY A CA 1
ATOM 814 C C . GLY A 1 107 ? 6.389 4.872 -7.263 1.00 67.81 107 GLY A C 1
ATOM 815 O O . GLY A 1 107 ? 5.874 4.091 -6.460 1.00 67.81 107 GLY A O 1
ATOM 816 N N . ASP A 1 108 ? 7.631 4.683 -7.715 1.00 67.94 108 ASP A N 1
ATOM 817 C CA . ASP A 1 108 ? 8.337 3.389 -7.649 1.00 67.94 108 ASP A CA 1
ATOM 818 C C . ASP A 1 108 ? 8.577 2.745 -6.248 1.00 67.94 108 ASP A C 1
ATOM 820 O O . ASP A 1 108 ? 8.226 3.267 -5.177 1.00 67.94 108 ASP A O 1
ATOM 824 N N . HIS A 1 109 ? 9.148 1.527 -6.247 1.00 65.44 109 HIS A N 1
ATOM 825 C CA . HIS A 1 109 ? 9.392 0.754 -5.019 1.00 65.44 109 HIS A CA 1
ATOM 826 C C . HIS A 1 109 ? 10.273 1.529 -4.032 1.00 65.44 109 HIS A C 1
ATOM 828 O O . HIS A 1 109 ? 9.992 1.498 -2.835 1.00 65.44 109 HIS A O 1
ATOM 834 N N . SER A 1 110 ? 11.277 2.269 -4.512 1.00 65.50 110 SER A N 1
ATOM 835 C CA . SER A 1 110 ? 12.314 2.880 -3.675 1.00 65.50 110 SER A CA 1
ATOM 836 C C . SER A 1 110 ? 11.736 3.841 -2.631 1.00 65.50 110 SER A C 1
ATOM 838 O O . SER A 1 110 ? 12.157 3.818 -1.474 1.00 65.50 110 SER A O 1
ATOM 840 N N . LEU A 1 111 ? 10.647 4.547 -2.971 1.00 68.19 111 LEU A N 1
ATOM 841 C CA . LEU A 1 111 ? 9.902 5.412 -2.049 1.00 68.19 111 LEU A CA 1
ATOM 842 C C . LEU A 1 111 ? 9.433 4.703 -0.768 1.00 68.19 111 LEU A C 1
ATOM 844 O O . LEU A 1 111 ? 9.174 5.378 0.220 1.00 68.19 111 LEU A O 1
ATOM 848 N N . ALA A 1 112 ? 9.300 3.367 -0.764 1.00 68.31 112 ALA A N 1
ATOM 849 C CA . ALA A 1 112 ? 8.886 2.616 0.425 1.00 68.31 112 ALA A CA 1
ATOM 850 C C . ALA A 1 112 ? 9.853 2.824 1.600 1.00 68.31 112 ALA A C 1
ATOM 852 O O . ALA A 1 112 ? 9.405 2.918 2.737 1.00 68.31 112 ALA A O 1
ATOM 853 N N . MET A 1 113 ? 11.157 2.978 1.333 1.00 70.75 113 MET A N 1
ATOM 854 C CA . MET A 1 113 ? 12.122 3.348 2.372 1.00 70.75 113 MET A CA 1
ATOM 855 C C . MET A 1 113 ? 11.758 4.696 2.996 1.00 70.75 113 MET A C 1
ATOM 857 O O . MET A 1 113 ? 11.683 4.795 4.213 1.00 70.75 113 MET A O 1
ATOM 861 N N . GLY A 1 114 ? 11.434 5.700 2.176 1.00 73.06 114 GLY A N 1
ATOM 862 C CA . GLY A 1 114 ? 11.001 7.012 2.656 1.00 73.06 114 GLY A CA 1
ATOM 863 C C . GLY A 1 114 ? 9.708 6.951 3.470 1.00 73.06 114 GLY A C 1
ATOM 864 O O . GLY A 1 114 ? 9.654 7.473 4.580 1.00 73.06 114 GLY A O 1
ATOM 865 N N . THR A 1 115 ? 8.674 6.267 2.969 1.00 72.12 115 THR A N 1
ATOM 866 C CA . THR A 1 115 ? 7.381 6.174 3.670 1.00 72.12 115 THR A CA 1
ATOM 867 C C . THR A 1 115 ? 7.506 5.424 4.993 1.00 72.12 115 THR A C 1
ATOM 869 O O . THR A 1 115 ? 6.950 5.862 5.998 1.00 72.12 115 THR A O 1
ATOM 872 N N . ILE A 1 116 ? 8.279 4.335 5.029 1.00 72.88 116 ILE A N 1
ATOM 873 C CA . ILE A 1 116 ? 8.559 3.579 6.253 1.00 72.88 116 ILE A CA 1
ATOM 874 C C . ILE A 1 116 ? 9.398 4.424 7.219 1.00 72.88 116 ILE A C 1
ATOM 876 O O . ILE A 1 116 ? 9.006 4.563 8.371 1.00 72.88 116 ILE A O 1
ATOM 880 N N . SER A 1 117 ? 10.490 5.056 6.776 1.00 75.19 117 SER A N 1
ATOM 881 C CA . SER A 1 117 ? 11.341 5.898 7.631 1.00 75.19 117 SER A CA 1
ATOM 882 C C . SER A 1 117 ? 10.602 7.105 8.211 1.00 75.19 117 SER A C 1
ATOM 884 O O . SER A 1 117 ? 10.783 7.408 9.386 1.00 75.19 117 SER A O 1
ATOM 886 N N . GLY A 1 118 ? 9.736 7.761 7.432 1.00 72.94 118 GLY A N 1
ATOM 887 C CA . GLY A 1 118 ? 8.883 8.852 7.913 1.00 72.94 118 GLY A CA 1
ATOM 888 C C . GLY A 1 118 ? 7.781 8.396 8.870 1.00 72.94 118 GLY A C 1
ATOM 889 O O . GLY A 1 118 ? 7.407 9.138 9.770 1.00 72.94 118 GLY A O 1
ATOM 890 N N . THR A 1 119 ? 7.292 7.161 8.719 1.00 69.94 119 THR A N 1
ATOM 891 C CA . THR A 1 119 ? 6.373 6.553 9.695 1.00 69.94 119 THR A CA 1
ATOM 892 C C . THR A 1 119 ? 7.128 6.223 10.994 1.00 69.94 119 THR A C 1
ATOM 894 O O . THR A 1 119 ? 6.679 6.574 12.080 1.00 69.94 119 THR A O 1
ATOM 897 N N . LEU A 1 120 ? 8.308 5.596 10.889 1.00 68.75 120 LEU A N 1
ATOM 898 C CA . LEU A 1 120 ? 9.134 5.119 12.008 1.00 68.75 120 LEU A CA 1
ATOM 899 C C . LEU A 1 120 ? 9.842 6.218 12.806 1.00 68.75 120 LEU A C 1
ATOM 901 O O . LEU A 1 120 ? 10.168 5.984 13.968 1.00 68.75 120 LEU A O 1
ATOM 905 N N . SER A 1 121 ? 10.102 7.391 12.225 1.00 64.94 121 SER A N 1
ATOM 906 C CA . SER A 1 121 ? 10.846 8.472 12.894 1.00 64.94 121 SER A CA 1
ATOM 907 C C . SER A 1 121 ? 10.203 8.937 14.203 1.00 64.94 121 SER A C 1
ATOM 909 O O . SER A 1 121 ? 10.901 9.475 15.058 1.00 64.94 121 SER A O 1
ATOM 911 N N . ASN A 1 122 ? 8.907 8.663 14.383 1.00 55.31 122 ASN A N 1
ATOM 912 C CA . ASN A 1 122 ? 8.136 8.999 15.576 1.00 55.31 122 ASN A CA 1
ATOM 913 C C . ASN A 1 122 ? 7.456 7.764 16.215 1.00 55.31 122 ASN A C 1
ATOM 915 O O . ASN A 1 122 ? 6.518 7.927 16.990 1.00 55.31 122 ASN A O 1
ATOM 919 N N . ILE A 1 123 ? 7.897 6.534 15.888 1.00 53.53 123 ILE A N 1
ATOM 920 C CA . ILE A 1 123 ? 7.352 5.280 16.448 1.00 53.53 123 ILE A CA 1
ATOM 921 C C . ILE A 1 123 ? 8.459 4.275 16.746 1.00 53.53 123 ILE A C 1
ATOM 923 O O . ILE A 1 123 ? 9.108 3.728 15.851 1.00 53.53 123 ILE A O 1
ATOM 927 N N . HIS A 1 124 ? 8.585 3.902 18.012 1.00 45.56 124 HIS A N 1
ATOM 928 C CA . HIS A 1 124 ? 9.482 2.827 18.407 1.00 45.56 124 HIS A CA 1
ATOM 929 C C . HIS A 1 124 ? 8.780 1.463 18.376 1.00 45.56 124 HIS A C 1
ATOM 931 O O . HIS A 1 124 ? 7.704 1.272 18.937 1.00 45.56 124 HIS A O 1
ATOM 937 N N . GLY A 1 125 ? 9.423 0.479 17.740 1.00 42.28 125 GLY A N 1
ATOM 938 C CA . GLY A 1 125 ? 9.028 -0.928 17.836 1.00 42.28 125 GLY A CA 1
ATOM 939 C C . GLY A 1 125 ? 7.912 -1.401 16.898 1.00 42.28 125 GLY A C 1
ATOM 940 O O . GLY A 1 125 ? 7.362 -2.477 17.166 1.00 42.28 125 GLY A O 1
ATOM 941 N N . MET A 1 126 ? 7.597 -0.671 15.816 1.00 49.16 126 MET A N 1
ATOM 942 C CA . MET A 1 126 ? 6.686 -1.172 14.773 1.00 49.16 126 MET A CA 1
ATOM 943 C C . MET A 1 126 ? 7.145 -2.540 14.237 1.00 49.16 126 MET A C 1
ATOM 945 O O . MET A 1 126 ? 8.328 -2.716 13.936 1.00 49.16 126 MET A O 1
ATOM 949 N N . PRO A 1 127 ? 6.224 -3.489 14.033 1.00 48.31 127 PRO A N 1
ATOM 950 C CA . PRO A 1 127 ? 6.477 -4.685 13.267 1.00 48.31 127 PRO A CA 1
ATOM 951 C C . PRO A 1 127 ? 6.284 -4.366 11.782 1.00 48.31 127 PRO A C 1
ATOM 953 O O . PRO A 1 127 ? 5.194 -4.004 11.336 1.00 48.31 127 PRO A O 1
ATOM 956 N N . LEU A 1 128 ? 7.360 -4.476 11.008 1.00 44.22 128 LEU A N 1
ATOM 957 C CA . LEU A 1 128 ? 7.345 -4.108 9.598 1.00 44.22 128 LEU A CA 1
ATOM 958 C C . LEU A 1 128 ? 6.673 -5.200 8.751 1.00 44.22 128 LEU A C 1
ATOM 960 O O . LEU A 1 128 ? 7.311 -6.160 8.323 1.00 44.22 128 LEU A O 1
ATOM 964 N N . ALA A 1 129 ? 5.371 -5.046 8.513 1.00 41.12 129 ALA A N 1
ATOM 965 C CA . ALA A 1 129 ? 4.585 -5.921 7.648 1.00 41.12 129 ALA A CA 1
ATOM 966 C C . ALA A 1 129 ? 4.803 -5.575 6.161 1.00 41.12 129 ALA A C 1
ATOM 968 O O . ALA A 1 129 ? 3.989 -4.906 5.523 1.00 41.12 129 ALA A O 1
ATOM 969 N N . PHE A 1 130 ? 5.915 -6.040 5.587 1.00 44.91 130 PHE A N 1
ATOM 970 C CA . PHE A 1 130 ? 6.132 -5.981 4.139 1.00 44.91 130 PHE A CA 1
ATOM 971 C C . PHE A 1 130 ? 5.208 -6.970 3.402 1.00 44.91 130 PHE A C 1
ATOM 973 O O . PHE A 1 130 ? 5.565 -8.121 3.164 1.00 44.91 130 PHE A O 1
ATOM 980 N N . LEU A 1 131 ? 4.036 -6.499 2.966 1.00 43.25 131 LEU A N 1
ATOM 981 C CA . LEU A 1 131 ? 3.159 -7.195 2.008 1.00 43.25 131 LEU A CA 1
ATOM 982 C C . LEU A 1 131 ? 3.587 -6.957 0.541 1.00 43.25 131 LEU A C 1
ATOM 984 O O . LEU A 1 131 ? 2.766 -6.870 -0.364 1.00 43.25 131 LEU A O 1
ATOM 988 N N . THR A 1 132 ? 4.896 -6.871 0.292 1.00 40.28 132 THR A N 1
ATOM 989 C CA . THR A 1 132 ? 5.498 -6.584 -1.025 1.00 40.28 132 THR A CA 1
ATOM 990 C C . THR A 1 132 ? 5.928 -7.831 -1.807 1.00 40.28 132 THR A C 1
ATOM 992 O O . THR A 1 132 ? 6.661 -7.696 -2.780 1.00 40.28 132 THR A O 1
ATOM 995 N N . SER A 1 133 ? 5.526 -9.038 -1.383 1.00 37.25 133 SER A N 1
ATOM 996 C CA . SER A 1 133 ? 5.935 -10.310 -2.019 1.00 37.25 133 SER A CA 1
ATOM 997 C C . SER A 1 133 ? 4.806 -11.320 -2.281 1.00 37.25 133 SER A C 1
ATOM 999 O O . SER A 1 133 ? 5.079 -12.457 -2.662 1.00 37.25 133 SER A O 1
ATOM 1001 N N . LEU A 1 134 ? 3.538 -10.897 -2.166 1.00 37.47 134 LEU A N 1
ATOM 1002 C CA . LEU A 1 134 ? 2.432 -11.601 -2.837 1.00 37.47 134 LEU A CA 1
ATOM 1003 C C . LEU A 1 134 ? 2.383 -11.279 -4.341 1.00 37.47 134 LEU A C 1
ATOM 1005 O O . LEU A 1 134 ? 1.826 -12.059 -5.109 1.00 37.47 134 LEU A O 1
ATOM 1009 N N . SER A 1 135 ? 3.055 -10.207 -4.782 1.00 33.81 135 SER A N 1
ATOM 1010 C CA . SER A 1 135 ? 3.471 -10.051 -6.174 1.00 33.81 135 SER A CA 1
ATOM 1011 C C . SER A 1 135 ? 4.479 -11.132 -6.524 1.00 33.81 135 SER A C 1
ATOM 1013 O O . SER A 1 135 ? 5.682 -11.048 -6.264 1.00 33.81 135 SER A O 1
ATOM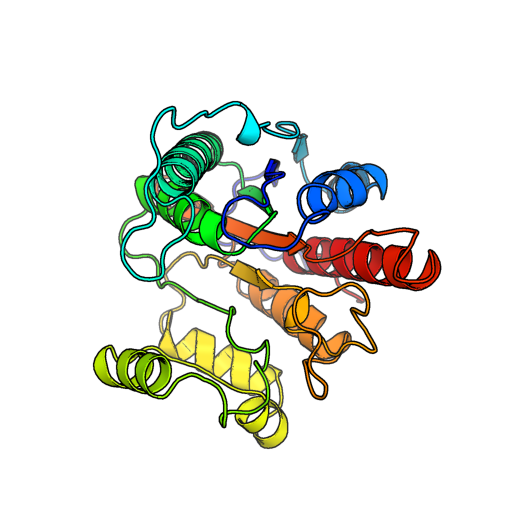 1015 N N . GLY A 1 136 ? 3.955 -12.207 -7.107 1.00 35.19 136 GLY A N 1
ATOM 1016 C CA . GLY A 1 136 ? 4.767 -13.293 -7.609 1.00 35.19 136 GLY A CA 1
ATOM 1017 C C . GLY A 1 136 ? 5.636 -12.787 -8.748 1.00 35.19 136 GLY A C 1
ATOM 1018 O O . GLY A 1 136 ? 5.211 -12.835 -9.890 1.00 35.19 136 GLY A O 1
ATOM 1019 N N . SER A 1 137 ? 6.878 -12.379 -8.481 1.00 33.75 137 SER A N 1
ATOM 1020 C CA . SER A 1 137 ? 7.899 -12.263 -9.528 1.00 33.75 137 SER A CA 1
ATOM 1021 C C . SER A 1 137 ? 8.235 -13.662 -10.056 1.00 33.75 137 SER A C 1
ATOM 1023 O O . SER A 1 137 ? 9.188 -14.298 -9.615 1.00 33.75 137 SER A O 1
ATOM 1025 N N . ALA A 1 138 ? 7.379 -14.131 -10.972 1.00 32.41 138 ALA A N 1
ATOM 1026 C CA . ALA A 1 138 ? 7.399 -15.385 -11.725 1.00 32.41 138 ALA A CA 1
ATOM 1027 C C . ALA A 1 138 ? 7.728 -16.642 -10.898 1.00 32.41 138 ALA A C 1
ATOM 1029 O O . ALA A 1 138 ? 8.758 -17.291 -11.078 1.00 32.41 138 ALA A O 1
ATOM 1030 N N . SER A 1 139 ? 6.767 -17.057 -10.060 1.00 30.44 139 SER A N 1
ATOM 1031 C CA . SER A 1 139 ? 6.876 -18.179 -9.111 1.00 30.44 139 SER A CA 1
ATOM 1032 C C . SER A 1 139 ? 7.965 -17.974 -8.051 1.00 30.44 139 SER A C 1
ATOM 1034 O O . SER A 1 139 ? 8.807 -17.085 -8.143 1.00 30.44 139 SER A O 1
ATOM 1036 N N . LEU A 1 140 ? 8.039 -18.867 -7.061 1.00 37.50 140 LEU A N 1
ATOM 1037 C CA . LEU A 1 140 ? 9.211 -18.903 -6.185 1.00 37.50 140 LEU A CA 1
ATOM 1038 C C . LEU A 1 140 ? 10.511 -19.246 -6.956 1.00 37.50 140 LEU A C 1
ATOM 1040 O O . LEU A 1 140 ? 11.572 -19.263 -6.348 1.00 37.50 140 LEU A O 1
ATOM 1044 N N . GLY A 1 141 ? 10.473 -19.547 -8.258 1.00 34.66 141 GLY A N 1
ATOM 1045 C CA . GLY A 1 141 ? 11.644 -19.807 -9.099 1.00 34.66 141 GLY A CA 1
ATOM 1046 C C . GLY A 1 141 ? 12.524 -18.588 -9.406 1.00 34.66 141 GLY A C 1
ATOM 1047 O O . GLY A 1 141 ? 13.715 -18.788 -9.629 1.00 34.66 141 GLY A O 1
ATOM 1048 N N . THR A 1 142 ? 11.991 -17.357 -9.384 1.00 39.09 142 THR A N 1
ATOM 1049 C CA . THR A 1 142 ? 12.751 -16.133 -9.745 1.00 39.09 142 THR A CA 1
ATOM 1050 C C . THR A 1 142 ? 12.779 -15.028 -8.692 1.00 39.09 142 THR A C 1
ATOM 1052 O O . THR A 1 142 ? 13.196 -13.914 -8.992 1.00 39.09 142 THR A O 1
ATOM 1055 N N . ILE A 1 143 ? 12.480 -15.352 -7.431 1.00 50.41 143 ILE A N 1
ATOM 1056 C CA . ILE A 1 143 ? 13.205 -14.682 -6.343 1.00 50.41 143 ILE A CA 1
ATOM 1057 C C . ILE A 1 143 ? 14.684 -15.035 -6.572 1.00 50.41 143 ILE A C 1
ATOM 1059 O O . ILE A 1 143 ? 15.015 -16.228 -6.516 1.00 50.41 143 ILE A O 1
ATOM 1063 N N . GLU A 1 144 ? 15.551 -14.056 -6.885 1.00 53.00 144 GLU A N 1
ATOM 1064 C CA . GLU A 1 144 ? 16.987 -14.326 -7.090 1.00 53.00 144 GLU A CA 1
ATOM 1065 C C . GLU A 1 144 ? 17.493 -15.117 -5.870 1.00 53.00 144 GLU A C 1
ATOM 1067 O O . GLU A 1 144 ? 17.075 -14.855 -4.739 1.00 53.00 144 GLU A O 1
ATOM 1072 N N . GLY A 1 145 ? 18.387 -16.097 -6.062 1.00 59.34 145 GLY A N 1
ATOM 1073 C CA . GLY A 1 145 ? 18.820 -16.982 -4.965 1.00 59.34 145 GLY A CA 1
ATOM 1074 C C . GLY A 1 145 ? 19.297 -16.228 -3.711 1.00 59.34 145 GLY A C 1
ATOM 1075 O O . GLY A 1 145 ? 19.130 -16.724 -2.597 1.00 59.34 145 GLY A O 1
ATOM 1076 N N . GLY A 1 146 ? 19.798 -15.001 -3.902 1.00 62.81 146 GLY A N 1
ATOM 1077 C CA . GLY A 1 146 ? 20.109 -14.036 -2.851 1.00 62.81 146 GLY A CA 1
ATOM 1078 C C . GLY A 1 146 ? 18.908 -13.558 -2.025 1.00 62.81 146 GLY A C 1
ATOM 1079 O O . GLY A 1 146 ? 18.987 -13.618 -0.805 1.00 62.81 146 GLY A O 1
ATOM 1080 N N . GLU A 1 147 ? 17.780 -13.132 -2.607 1.00 65.12 147 GLU A N 1
ATOM 1081 C CA . GLU A 1 147 ? 16.670 -12.594 -1.794 1.00 65.12 147 GLU A CA 1
ATOM 1082 C C . GLU A 1 147 ? 16.004 -13.698 -0.955 1.00 65.12 147 GLU A C 1
ATOM 1084 O O . GLU A 1 147 ? 15.654 -13.471 0.201 1.00 65.12 147 GLU A O 1
ATOM 1089 N N . LYS A 1 148 ? 15.928 -14.940 -1.463 1.00 66.00 148 LYS A N 1
ATOM 1090 C CA . LYS A 1 148 ? 15.521 -16.093 -0.635 1.00 66.00 148 LYS A CA 1
ATOM 1091 C C . LYS A 1 148 ? 16.477 -16.358 0.519 1.00 66.00 148 LYS A C 1
ATOM 1093 O O . LYS A 1 148 ? 16.026 -16.780 1.585 1.00 66.00 148 LYS A O 1
ATOM 1098 N N . ALA A 1 149 ? 17.780 -16.200 0.286 1.00 70.19 149 ALA A N 1
ATOM 1099 C CA . ALA A 1 149 ? 18.782 -16.357 1.329 1.00 70.19 149 ALA A CA 1
ATOM 1100 C C . ALA A 1 149 ? 18.580 -15.281 2.402 1.00 70.19 149 ALA A C 1
ATOM 1102 O O . ALA A 1 149 ? 18.393 -15.645 3.555 1.00 70.19 149 ALA A O 1
ATOM 1103 N N . ILE A 1 150 ? 18.447 -14.010 2.008 1.00 71.81 150 ILE A N 1
ATOM 1104 C CA . ILE A 1 150 ? 18.165 -12.860 2.887 1.00 71.81 150 ILE A CA 1
ATOM 1105 C C . ILE A 1 150 ? 16.893 -13.087 3.722 1.00 71.81 150 ILE A C 1
ATOM 1107 O O . ILE A 1 150 ? 16.925 -12.932 4.943 1.00 71.81 150 ILE A O 1
ATOM 1111 N N . LEU A 1 151 ? 15.781 -13.509 3.104 1.00 73.50 151 LEU A N 1
ATOM 1112 C CA . LEU A 1 151 ? 14.529 -13.791 3.823 1.00 73.50 151 LEU A CA 1
ATOM 1113 C C . LEU A 1 151 ? 14.710 -14.873 4.901 1.00 73.50 151 LEU A C 1
ATOM 1115 O O . LEU A 1 151 ? 14.189 -14.741 6.007 1.00 73.50 151 LEU A O 1
ATOM 1119 N N . ARG A 1 152 ? 15.466 -15.937 4.599 1.00 72.75 152 ARG A N 1
ATOM 1120 C CA . ARG A 1 152 ? 15.745 -17.035 5.540 1.00 72.75 152 ARG A CA 1
ATOM 1121 C C . ARG A 1 152 ? 16.736 -16.632 6.630 1.00 72.75 152 ARG A C 1
ATOM 1123 O O . ARG A 1 152 ? 16.490 -16.920 7.796 1.00 72.75 152 ARG A O 1
ATOM 1130 N N . GLU A 1 153 ? 17.821 -15.966 6.252 1.00 78.62 153 GLU A N 1
ATOM 1131 C CA . GLU A 1 153 ? 18.906 -15.507 7.125 1.00 78.62 153 GLU A CA 1
ATOM 1132 C C . GLU A 1 153 ? 18.394 -14.531 8.188 1.00 78.62 153 GLU A C 1
ATOM 1134 O O . GLU A 1 153 ? 18.659 -14.707 9.375 1.00 78.62 153 GLU A O 1
ATOM 1139 N N . HIS A 1 154 ? 17.571 -13.562 7.783 1.00 75.75 154 HIS A N 1
ATOM 1140 C CA . HIS A 1 154 ? 16.976 -12.585 8.694 1.00 75.75 154 HIS A CA 1
ATOM 1141 C C . HIS A 1 154 ? 15.634 -13.030 9.295 1.00 75.75 154 HIS A C 1
ATOM 1143 O O . HIS A 1 154 ? 14.997 -12.247 10.000 1.00 75.75 154 HIS A O 1
ATOM 1149 N N . ASN A 1 155 ? 15.197 -14.275 9.050 1.00 77.00 155 ASN A N 1
ATOM 1150 C CA . ASN A 1 155 ? 13.930 -14.826 9.547 1.00 77.00 155 ASN A CA 1
ATOM 1151 C C . ASN A 1 155 ? 12.734 -13.889 9.248 1.00 77.00 155 ASN A C 1
ATOM 1153 O O . ASN A 1 155 ? 11.892 -13.609 10.108 1.00 77.00 155 ASN A O 1
ATOM 1157 N N . ILE A 1 156 ? 12.692 -13.363 8.021 1.00 75.50 156 ILE A N 1
ATOM 1158 C CA . ILE A 1 156 ? 11.614 -12.511 7.518 1.00 75.50 156 ILE A CA 1
ATOM 1159 C C . ILE A 1 156 ? 10.483 -13.424 7.050 1.00 75.50 156 ILE A C 1
ATOM 1161 O O . ILE A 1 156 ? 10.684 -14.338 6.249 1.00 75.50 156 ILE A O 1
ATOM 1165 N N . ALA A 1 157 ? 9.278 -13.175 7.555 1.00 78.38 157 ALA A N 1
ATOM 1166 C CA . ALA A 1 157 ? 8.097 -13.909 7.135 1.00 78.38 157 ALA A CA 1
ATOM 1167 C C . ALA A 1 157 ? 7.691 -13.484 5.720 1.00 78.38 157 ALA A C 1
ATOM 1169 O O . ALA A 1 157 ? 7.432 -12.308 5.477 1.00 78.38 157 ALA A O 1
ATOM 1170 N N . ALA A 1 158 ? 7.613 -14.450 4.811 1.00 77.00 158 ALA A N 1
ATOM 1171 C CA . ALA A 1 158 ? 7.113 -14.264 3.459 1.00 77.00 158 ALA A CA 1
ATOM 1172 C C . ALA A 1 158 ? 6.105 -15.372 3.150 1.00 77.00 158 ALA A C 1
ATOM 1174 O O . ALA A 1 158 ? 6.330 -16.535 3.489 1.00 77.00 158 ALA A O 1
ATOM 1175 N N . PHE A 1 159 ? 5.006 -14.994 2.507 1.00 81.94 159 PHE A N 1
ATOM 1176 C CA . PHE A 1 159 ? 3.953 -15.894 2.056 1.00 81.94 159 PHE A CA 1
ATOM 1177 C C . PHE A 1 159 ? 3.803 -15.673 0.560 1.00 81.94 159 PHE A C 1
ATOM 1179 O O . PHE A 1 159 ? 3.669 -14.535 0.118 1.00 81.94 159 PHE A O 1
ATOM 1186 N N . SER A 1 160 ? 3.874 -16.749 -0.209 1.00 83.12 160 SER A N 1
ATOM 1187 C CA . SER A 1 160 ? 3.709 -16.723 -1.654 1.00 83.12 160 SER A CA 1
ATOM 1188 C C . SER A 1 160 ? 2.305 -17.175 -2.037 1.00 83.12 160 SER A C 1
ATOM 1190 O O . SER A 1 160 ? 1.533 -17.656 -1.204 1.00 83.12 160 SER A O 1
ATOM 1192 N N . MET A 1 161 ? 1.997 -17.109 -3.329 1.00 81.94 161 MET A N 1
ATOM 1193 C CA . MET A 1 161 ? 0.748 -17.654 -3.855 1.00 81.94 161 MET A CA 1
ATOM 1194 C C . MET A 1 161 ? 0.585 -19.159 -3.576 1.00 81.94 161 MET A C 1
ATOM 1196 O O . MET A 1 161 ? -0.540 -19.605 -3.429 1.00 81.94 161 MET A O 1
ATOM 1200 N N . HIS A 1 162 ? 1.664 -19.924 -3.339 1.00 84.12 162 HIS A N 1
ATOM 1201 C CA . HIS A 1 162 ? 1.536 -21.314 -2.875 1.00 84.12 162 HIS A CA 1
ATOM 1202 C C . HIS A 1 162 ? 0.881 -21.421 -1.486 1.00 84.12 162 HIS A C 1
ATOM 1204 O O . HIS A 1 162 ? 0.081 -22.323 -1.244 1.00 84.12 162 HIS A O 1
ATOM 1210 N N . GLU A 1 163 ? 1.199 -20.511 -0.562 1.00 85.50 163 GLU A N 1
ATOM 1211 C CA . GLU A 1 163 ? 0.550 -20.459 0.749 1.00 85.50 163 GLU A CA 1
ATOM 1212 C C . GLU A 1 163 ? -0.900 -19.964 0.635 1.00 85.50 163 GLU A C 1
ATOM 1214 O O . GLU A 1 163 ? -1.761 -20.462 1.362 1.00 85.50 163 GLU A O 1
ATOM 1219 N N . VAL A 1 164 ? -1.187 -19.043 -0.294 1.00 86.12 164 VAL A N 1
ATOM 1220 C CA . VAL A 1 164 ? -2.555 -18.572 -0.584 1.00 86.12 164 VAL A CA 1
ATOM 1221 C C . VAL A 1 164 ? -3.407 -19.702 -1.170 1.00 86.12 164 VAL A C 1
ATOM 1223 O O . VAL A 1 164 ? -4.452 -20.006 -0.602 1.00 86.12 164 VAL A O 1
ATOM 1226 N N . ASP A 1 165 ? -2.927 -20.400 -2.201 1.00 86.06 165 ASP A N 1
ATOM 1227 C CA . ASP A 1 165 ? -3.591 -21.563 -2.810 1.00 86.06 165 ASP A CA 1
ATOM 1228 C C . ASP A 1 165 ? -3.859 -22.675 -1.782 1.00 86.06 165 ASP A C 1
ATOM 1230 O O . ASP A 1 165 ? -4.887 -23.354 -1.821 1.00 86.06 165 ASP A O 1
ATOM 1234 N N . ARG A 1 166 ? -2.917 -22.886 -0.853 1.00 91.31 166 ARG A N 1
ATOM 1235 C CA . ARG A 1 166 ? -2.956 -23.992 0.111 1.00 91.31 166 ARG A CA 1
ATOM 1236 C C . ARG A 1 166 ? -3.818 -23.721 1.343 1.00 91.31 166 ARG A C 1
ATOM 1238 O O . ARG A 1 166 ? -4.396 -24.666 1.882 1.00 91.31 166 ARG A O 1
ATOM 1245 N N . TYR A 1 167 ? -3.853 -22.484 1.835 1.00 90.88 167 TYR A N 1
ATOM 1246 C CA . TYR A 1 167 ? -4.503 -22.136 3.107 1.00 90.88 167 TYR A CA 1
ATOM 1247 C C . TYR A 1 167 ? -5.647 -21.118 2.967 1.00 90.88 167 TYR A C 1
ATOM 1249 O O . TYR A 1 167 ? -6.406 -20.933 3.919 1.00 90.88 167 TYR A O 1
ATOM 1257 N N . GLY A 1 168 ? -5.788 -20.479 1.804 1.00 92.19 168 GLY A N 1
ATOM 1258 C CA . GLY A 1 168 ? -6.694 -19.360 1.557 1.00 92.19 168 GLY A CA 1
ATOM 1259 C C . GLY A 1 168 ? -6.178 -18.044 2.148 1.00 92.19 168 GLY A C 1
ATOM 1260 O O . GLY A 1 168 ? -5.554 -18.022 3.215 1.00 92.19 168 GLY A O 1
ATOM 1261 N N . ILE A 1 169 ? -6.481 -16.918 1.485 1.00 89.38 169 ILE A N 1
ATOM 1262 C CA . ILE A 1 169 ? -5.950 -15.603 1.883 1.00 89.38 169 ILE A CA 1
ATOM 1263 C C . ILE A 1 169 ? -6.228 -15.255 3.351 1.00 89.38 169 ILE A C 1
ATOM 1265 O O . ILE A 1 169 ? -5.353 -14.731 4.035 1.00 89.38 169 ILE A O 1
ATOM 1269 N N . GLY A 1 170 ? -7.407 -15.612 3.874 1.00 90.44 170 GLY A N 1
ATOM 1270 C CA . GLY A 1 170 ? -7.781 -15.296 5.252 1.00 90.44 170 GLY A CA 1
ATOM 1271 C C . GLY A 1 170 ? -6.868 -15.944 6.285 1.00 90.44 170 GLY A C 1
ATOM 1272 O O . GLY A 1 170 ? -6.473 -15.301 7.257 1.00 90.44 170 GLY A O 1
ATOM 1273 N N . ARG A 1 171 ? -6.443 -17.190 6.044 1.00 92.19 171 ARG A N 1
ATOM 1274 C CA . ARG A 1 171 ? -5.497 -17.860 6.936 1.00 92.19 171 ARG A CA 1
ATOM 1275 C C . ARG A 1 171 ? -4.086 -17.297 6.784 1.00 92.19 171 ARG A C 1
ATOM 1277 O O . ARG A 1 171 ? -3.398 -17.162 7.792 1.00 92.19 171 ARG A O 1
ATOM 1284 N N . VAL A 1 172 ? -3.681 -16.935 5.565 1.00 88.94 172 VAL A N 1
ATOM 1285 C CA . VAL A 1 172 ? -2.385 -16.289 5.294 1.00 88.94 172 VAL A CA 1
ATOM 1286 C C . VAL A 1 172 ? -2.278 -14.931 5.995 1.00 88.94 172 VAL A C 1
ATOM 1288 O O . VAL A 1 172 ? -1.258 -14.665 6.625 1.00 88.94 172 VAL A O 1
ATOM 1291 N N . VAL A 1 173 ? -3.330 -14.105 5.968 1.00 88.12 173 VAL A N 1
ATOM 1292 C CA . VAL A 1 173 ? -3.356 -12.807 6.667 1.00 88.12 173 VAL A CA 1
ATOM 1293 C C . VAL A 1 173 ? -3.226 -12.988 8.182 1.00 88.12 173 VAL A C 1
ATOM 1295 O O . VAL A 1 173 ? -2.403 -12.308 8.791 1.00 88.12 173 VAL A O 1
ATOM 1298 N N . GLU A 1 174 ? -3.939 -13.938 8.801 1.00 88.56 174 GLU A N 1
ATOM 1299 C CA . GLU A 1 174 ? -3.741 -14.225 10.233 1.00 88.56 174 GLU A CA 1
ATOM 1300 C C . GLU A 1 174 ? -2.334 -14.752 10.537 1.00 88.56 174 GLU A C 1
ATOM 1302 O O . GLU A 1 174 ? -1.712 -14.300 11.492 1.00 88.56 174 GLU A O 1
ATOM 1307 N N . MET A 1 175 ? -1.787 -15.650 9.710 1.00 86.62 175 MET A N 1
ATOM 1308 C CA . MET A 1 175 ? -0.418 -16.158 9.883 1.00 86.62 175 MET A CA 1
ATOM 1309 C C . MET A 1 175 ? 0.632 -15.043 9.770 1.00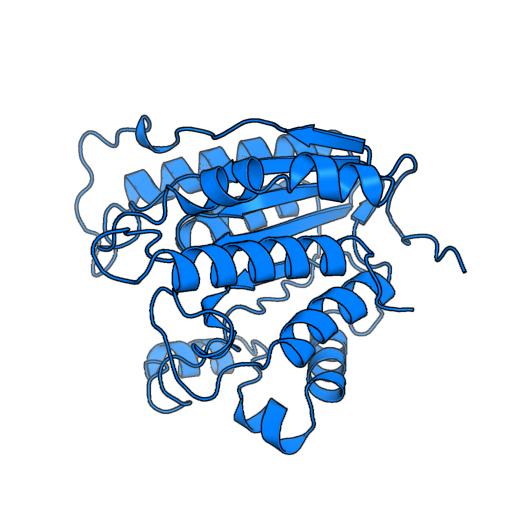 86.62 175 MET A C 1
ATOM 1311 O O . MET A 1 175 ? 1.618 -15.053 10.510 1.00 86.62 175 MET A O 1
ATOM 1315 N N . ALA A 1 176 ? 0.421 -14.066 8.886 1.00 85.44 176 ALA A N 1
ATOM 1316 C CA . ALA A 1 176 ? 1.259 -12.878 8.793 1.00 85.44 176 ALA A CA 1
ATOM 1317 C C . ALA A 1 176 ? 1.125 -12.003 10.048 1.00 85.44 176 ALA A C 1
ATOM 1319 O O . ALA A 1 176 ? 2.139 -11.664 10.660 1.00 85.44 176 ALA A O 1
ATOM 1320 N N . LEU A 1 177 ? -0.106 -11.698 10.475 1.00 83.56 177 LEU A N 1
ATOM 1321 C CA . LEU A 1 177 ? -0.387 -10.909 11.677 1.00 83.56 177 LEU A CA 1
ATOM 1322 C C . LEU A 1 177 ? 0.187 -11.549 12.947 1.00 83.56 177 LEU A C 1
ATOM 1324 O O . LEU A 1 177 ? 0.827 -10.853 13.729 1.00 83.56 177 LEU A O 1
ATOM 1328 N N . ASP A 1 178 ? 0.041 -12.861 13.129 1.00 87.12 178 ASP A N 1
ATOM 1329 C CA . ASP A 1 178 ? 0.616 -13.606 14.255 1.00 87.12 178 ASP A CA 1
ATOM 1330 C C . ASP A 1 178 ? 2.144 -13.563 14.253 1.00 87.12 178 ASP A C 1
ATOM 1332 O O . ASP A 1 178 ? 2.776 -13.482 15.305 1.00 87.12 178 ASP A O 1
ATOM 1336 N N . ARG A 1 179 ? 2.762 -13.593 13.070 1.00 84.81 179 ARG A N 1
ATOM 1337 C CA . ARG A 1 179 ? 4.219 -13.635 12.949 1.00 84.81 179 ARG A CA 1
ATOM 1338 C C . ARG A 1 179 ? 4.889 -12.270 13.116 1.00 84.81 179 ARG A C 1
ATOM 1340 O O . ARG A 1 179 ? 6.060 -12.237 13.507 1.00 84.81 179 ARG A O 1
ATOM 1347 N N . VAL A 1 180 ? 4.184 -11.174 12.826 1.00 75.31 180 VAL A N 1
ATOM 1348 C CA . VAL A 1 180 ? 4.708 -9.802 12.956 1.00 75.31 180 VAL A CA 1
ATOM 1349 C C . VAL A 1 180 ? 4.203 -9.091 14.221 1.00 75.31 180 VAL A C 1
ATOM 1351 O O . VAL A 1 180 ? 4.974 -8.389 14.866 1.00 75.31 180 VAL A O 1
ATOM 1354 N N . ASN A 1 181 ? 2.946 -9.295 14.618 1.00 76.25 181 ASN A N 1
ATOM 1355 C CA . ASN A 1 181 ? 2.250 -8.573 15.692 1.00 76.25 181 ASN A CA 1
ATOM 1356 C C . ASN A 1 181 ? 1.386 -9.550 16.538 1.00 76.25 181 ASN A C 1
ATOM 1358 O O . ASN A 1 181 ? 0.155 -9.429 16.567 1.00 76.25 181 ASN A O 1
ATOM 1362 N N . PRO A 1 182 ? 1.996 -10.566 17.189 1.00 83.56 182 PRO A N 1
ATOM 1363 C CA . PRO A 1 182 ? 1.280 -11.669 17.849 1.00 83.56 182 PRO A CA 1
ATOM 1364 C C . PRO A 1 182 ? 0.311 -11.211 18.943 1.0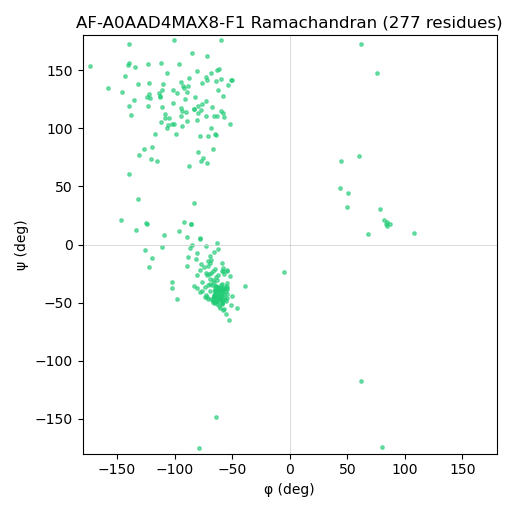0 83.56 182 PRO A C 1
ATOM 1366 O O . PRO A 1 182 ? -0.776 -11.757 19.084 1.00 83.56 182 PRO A O 1
ATOM 1369 N N . ASP A 1 183 ? 0.691 -10.182 19.692 1.00 84.25 183 ASP A N 1
ATOM 1370 C CA . ASP A 1 183 ? -0.082 -9.578 20.778 1.00 84.25 183 ASP A CA 1
ATOM 1371 C C . ASP A 1 183 ? -1.058 -8.489 20.297 1.00 84.25 183 ASP A C 1
ATOM 1373 O O . ASP A 1 183 ? -1.792 -7.920 21.108 1.00 84.25 183 ASP A O 1
ATOM 1377 N N . ARG A 1 184 ? -1.063 -8.176 18.989 1.00 79.12 184 ARG A N 1
ATOM 1378 C CA . ARG A 1 184 ? -1.851 -7.094 18.374 1.00 79.12 184 ARG A CA 1
ATOM 1379 C C . ARG A 1 184 ? -1.659 -5.760 19.136 1.00 79.12 184 ARG A C 1
ATOM 1381 O O . ARG A 1 184 ? -2.575 -4.936 19.260 1.00 79.12 184 ARG A O 1
ATOM 1388 N N . SER A 1 185 ? -0.464 -5.544 19.699 1.00 76.19 185 SER A N 1
ATOM 1389 C CA . SER A 1 185 ? -0.167 -4.386 20.553 1.00 76.19 185 SER A CA 1
ATOM 1390 C C . SER A 1 185 ? 0.335 -3.175 19.779 1.00 76.19 185 SER A C 1
ATOM 1392 O O . SER A 1 185 ? 0.260 -2.068 20.306 1.00 76.19 185 SER A O 1
ATOM 1394 N N . LYS A 1 186 ? 0.806 -3.365 18.543 1.00 74.12 186 LYS A N 1
ATOM 1395 C CA . LYS A 1 186 ? 1.515 -2.341 17.764 1.00 74.12 186 LYS A CA 1
ATOM 1396 C C . LYS A 1 186 ? 0.731 -1.846 16.540 1.00 74.12 186 LYS A C 1
ATOM 1398 O O . LYS A 1 186 ? -0.086 -2.606 16.014 1.00 74.12 186 LYS A O 1
ATOM 1403 N N . PRO A 1 187 ? 1.015 -0.624 16.048 1.00 72.25 187 PRO A N 1
ATOM 1404 C CA . PRO A 1 187 ? 0.554 -0.159 14.738 1.00 72.25 187 PRO A CA 1
ATOM 1405 C C . PRO A 1 187 ? 1.114 -1.027 13.603 1.00 72.25 187 PRO A C 1
ATOM 1407 O O . PRO A 1 187 ? 2.222 -1.555 13.706 1.00 72.25 187 PRO A O 1
ATOM 1410 N N . ILE A 1 188 ? 0.373 -1.135 12.503 1.00 74.44 188 ILE A N 1
ATOM 1411 C CA . ILE A 1 188 ? 0.809 -1.792 11.260 1.00 74.44 188 ILE A CA 1
ATOM 1412 C C . ILE A 1 188 ? 1.106 -0.711 10.209 1.00 74.44 188 ILE A C 1
ATOM 1414 O O . ILE A 1 188 ? 0.461 0.328 10.218 1.00 74.44 188 ILE A O 1
ATOM 1418 N N . HIS A 1 189 ? 2.069 -0.933 9.306 1.00 74.31 189 HIS A N 1
ATOM 1419 C CA . HIS A 1 189 ? 2.253 -0.151 8.070 1.00 74.31 189 HIS A CA 1
ATOM 1420 C C . HIS A 1 189 ? 1.902 -1.046 6.877 1.00 74.31 189 HIS A C 1
ATOM 1422 O O . HIS A 1 189 ? 2.369 -2.183 6.825 1.00 74.31 189 HIS A O 1
ATOM 1428 N N . LEU A 1 190 ? 1.105 -0.552 5.925 1.00 76.38 190 LEU A N 1
ATOM 1429 C CA . LEU A 1 190 ? 0.684 -1.311 4.745 1.00 76.38 190 LEU A CA 1
ATOM 1430 C C . LEU A 1 190 ? 1.324 -0.705 3.496 1.00 76.38 190 LEU A C 1
ATOM 1432 O O . LEU A 1 190 ? 0.879 0.334 3.017 1.00 76.38 190 LEU A O 1
ATOM 1436 N N . SER A 1 191 ? 2.339 -1.378 2.949 1.00 73.75 191 SER A N 1
ATOM 1437 C CA . SER A 1 191 ? 2.827 -1.116 1.589 1.00 73.75 191 SER A CA 1
ATOM 1438 C C . SER A 1 191 ? 2.225 -2.146 0.637 1.00 73.75 191 SER A C 1
ATOM 1440 O O . SER A 1 191 ? 2.778 -3.236 0.495 1.00 73.75 191 SER A O 1
ATOM 1442 N N . PHE A 1 192 ? 1.122 -1.789 -0.018 1.00 74.69 192 PHE A N 1
ATOM 1443 C CA . PHE A 1 192 ? 0.467 -2.610 -1.036 1.00 74.69 192 PHE A CA 1
ATOM 1444 C C . PHE A 1 192 ? 1.020 -2.256 -2.425 1.00 74.69 192 PHE A C 1
ATOM 1446 O O . PHE A 1 192 ? 0.996 -1.086 -2.824 1.00 74.69 192 PHE A O 1
ATOM 1453 N N . ASP A 1 193 ? 1.511 -3.254 -3.162 1.00 75.69 193 ASP A N 1
ATOM 1454 C CA . ASP A 1 193 ? 1.806 -3.112 -4.591 1.00 75.69 193 ASP A CA 1
ATOM 1455 C C . ASP A 1 193 ? 0.650 -3.671 -5.417 1.00 75.69 193 ASP A C 1
ATOM 1457 O O . ASP A 1 193 ? 0.181 -4.780 -5.170 1.00 75.69 193 ASP A O 1
ATOM 1461 N N . VAL A 1 194 ? 0.165 -2.900 -6.386 1.00 73.00 194 VAL A N 1
ATOM 1462 C CA . VAL A 1 194 ? -0.968 -3.304 -7.228 1.00 73.00 194 VAL A CA 1
ATOM 1463 C C . VAL A 1 194 ? -0.576 -4.431 -8.191 1.00 73.00 194 VAL A C 1
ATOM 1465 O O . VAL A 1 194 ? -1.448 -5.180 -8.623 1.00 73.00 194 VAL A O 1
ATOM 1468 N N . ASP A 1 195 ? 0.724 -4.645 -8.432 1.00 72.56 195 ASP A N 1
ATOM 1469 C CA . ASP A 1 195 ? 1.233 -5.837 -9.128 1.00 72.56 195 ASP A CA 1
ATOM 1470 C C . ASP A 1 195 ? 1.179 -7.142 -8.302 1.00 72.56 195 ASP A C 1
ATOM 1472 O O . ASP A 1 195 ? 1.499 -8.211 -8.821 1.00 72.56 195 ASP A O 1
ATOM 1476 N N . ALA A 1 196 ? 0.707 -7.087 -7.047 1.00 76.88 196 ALA A N 1
ATOM 1477 C CA . ALA A 1 196 ? 0.319 -8.275 -6.283 1.00 76.88 196 ALA A CA 1
ATOM 1478 C C . ALA A 1 196 ? -1.018 -8.879 -6.736 1.00 76.88 196 ALA A C 1
ATOM 1480 O O . ALA A 1 196 ? -1.287 -10.048 -6.455 1.00 76.88 196 ALA A O 1
ATOM 1481 N N . LEU A 1 197 ? -1.851 -8.105 -7.436 1.00 82.56 197 LEU A N 1
ATOM 1482 C CA . LEU A 1 197 ? -3.073 -8.602 -8.056 1.00 82.56 197 LEU A CA 1
ATOM 1483 C C . LEU A 1 197 ? -2.765 -9.293 -9.389 1.00 82.56 197 LEU A C 1
ATOM 1485 O O . LEU A 1 197 ? -1.849 -8.901 -10.111 1.00 82.56 197 LEU A O 1
ATOM 1489 N N . ASP A 1 198 ? -3.571 -10.288 -9.755 1.00 86.38 198 ASP A N 1
ATOM 1490 C CA . ASP A 1 198 ? -3.473 -10.904 -11.076 1.00 86.38 198 ASP A CA 1
ATOM 1491 C C . ASP A 1 198 ? -3.719 -9.857 -12.193 1.00 86.38 198 ASP A C 1
ATOM 1493 O O . ASP A 1 198 ? -4.598 -8.999 -12.051 1.00 86.38 198 ASP A O 1
ATOM 1497 N N . PRO A 1 199 ? -3.008 -9.922 -13.338 1.00 83.81 199 PRO A N 1
ATOM 1498 C CA . PRO A 1 199 ? -3.184 -8.987 -14.450 1.00 83.81 199 PRO A CA 1
ATOM 1499 C C . PRO A 1 199 ? -4.592 -8.941 -15.061 1.00 83.81 199 PRO A C 1
ATOM 1501 O O . PRO A 1 199 ? -4.892 -7.994 -15.781 1.00 83.81 199 PRO A O 1
ATOM 1504 N N . SER A 1 200 ? -5.461 -9.924 -14.799 1.00 87.56 200 SER A N 1
ATOM 1505 C CA . SER A 1 200 ? -6.894 -9.844 -15.130 1.00 87.56 200 SER A CA 1
ATOM 1506 C C . SER A 1 200 ? -7.657 -8.812 -14.286 1.00 87.56 200 SER A C 1
ATOM 1508 O O . SER A 1 200 ? -8.680 -8.292 -14.728 1.00 87.56 200 SER A O 1
ATOM 1510 N N . VAL A 1 201 ? -7.152 -8.488 -13.091 1.00 85.31 201 VAL A N 1
ATOM 1511 C CA . VAL A 1 201 ? -7.702 -7.497 -12.157 1.00 85.31 201 VAL A CA 1
ATOM 1512 C C . VAL A 1 201 ? -6.970 -6.163 -12.293 1.00 85.31 201 VAL A C 1
ATOM 1514 O O . VAL A 1 201 ? -7.619 -5.124 -12.408 1.00 85.31 201 VAL A O 1
ATOM 1517 N N . ALA A 1 202 ? -5.635 -6.192 -12.325 1.00 81.38 202 ALA A N 1
ATOM 1518 C CA . ALA A 1 202 ? -4.776 -5.014 -12.442 1.00 81.38 202 ALA A CA 1
ATOM 1519 C C . ALA A 1 202 ? -3.887 -5.083 -13.704 1.00 81.38 202 ALA A C 1
ATOM 1521 O O . ALA A 1 202 ? -2.681 -5.343 -13.619 1.00 81.38 202 ALA A O 1
ATOM 1522 N N . PRO A 1 203 ? -4.462 -4.876 -14.903 1.00 78.88 203 PRO A N 1
ATOM 1523 C CA . PRO A 1 203 ? -3.735 -5.031 -16.159 1.00 78.88 203 PRO A CA 1
ATOM 1524 C C . PRO A 1 203 ? -2.624 -3.994 -16.377 1.00 78.88 203 PRO A C 1
ATOM 1526 O O . PRO A 1 203 ? -1.637 -4.324 -17.039 1.00 78.88 203 PRO A O 1
ATOM 1529 N N . SER A 1 204 ? -2.748 -2.767 -15.863 1.00 73.50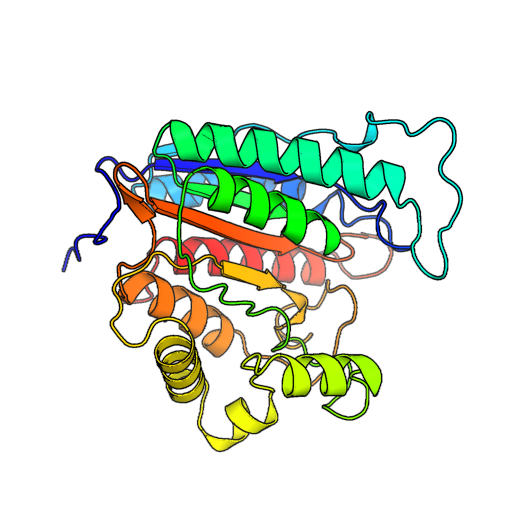 204 SER A N 1
ATOM 1530 C CA . SER A 1 204 ? -1.719 -1.718 -15.978 1.00 73.50 204 SER A CA 1
ATOM 1531 C C . SER A 1 204 ? -0.711 -1.813 -14.829 1.00 73.50 204 SER A C 1
ATOM 1533 O O . SER A 1 204 ? -0.658 -0.950 -13.951 1.00 73.50 204 SER A O 1
ATOM 1535 N N . THR A 1 205 ? 0.086 -2.887 -14.818 1.00 65.75 205 THR A N 1
ATOM 1536 C CA . THR A 1 205 ? 1.058 -3.187 -13.750 1.00 65.75 205 THR A CA 1
ATOM 1537 C C . THR A 1 205 ? 2.503 -3.358 -14.220 1.00 65.75 205 THR A C 1
ATOM 1539 O O . THR A 1 205 ? 2.775 -3.660 -15.384 1.00 65.75 205 THR A O 1
ATOM 1542 N N . GLY A 1 206 ? 3.452 -3.112 -13.301 1.00 57.44 206 GLY A N 1
ATOM 1543 C CA . GLY A 1 206 ? 4.906 -3.039 -13.538 1.00 57.44 206 GLY A CA 1
ATOM 1544 C C . GLY A 1 206 ? 5.460 -4.250 -14.257 1.00 57.44 206 GLY A C 1
ATOM 1545 O O . GLY A 1 206 ? 5.964 -4.165 -15.384 1.00 57.44 206 GLY A O 1
ATOM 1546 N N . THR A 1 207 ? 5.364 -5.367 -13.560 1.00 61.06 207 THR A N 1
ATOM 1547 C CA . THR A 1 207 ? 5.805 -6.677 -14.002 1.00 61.06 207 THR A CA 1
ATOM 1548 C C . THR A 1 207 ? 4.592 -7.589 -13.840 1.00 61.06 207 THR A C 1
ATOM 1550 O O . THR A 1 207 ? 4.460 -8.226 -12.803 1.00 61.06 207 THR A O 1
ATOM 1553 N N . PRO A 1 208 ? 3.654 -7.595 -14.807 1.00 63.81 208 PRO A N 1
ATOM 1554 C CA . PRO A 1 208 ? 2.407 -8.334 -14.667 1.00 63.81 208 PRO A CA 1
ATOM 1555 C C . PRO A 1 208 ? 2.717 -9.831 -14.665 1.00 63.81 208 PRO A C 1
ATOM 1557 O O . PRO A 1 208 ? 3.226 -10.359 -15.658 1.00 63.81 208 PRO A O 1
ATOM 1560 N N . VAL A 1 209 ? 2.405 -10.522 -13.569 1.00 66.69 209 VAL A N 1
ATOM 1561 C CA . VAL A 1 209 ? 2.609 -11.970 -13.459 1.00 66.69 209 VAL A CA 1
ATOM 1562 C C . VAL A 1 209 ? 1.302 -12.674 -13.138 1.00 66.69 209 VAL A C 1
ATOM 1564 O O . VAL A 1 209 ? 0.575 -12.305 -12.225 1.00 66.69 209 VAL A O 1
ATOM 1567 N N . ARG A 1 210 ? 1.015 -13.706 -13.932 1.00 78.44 210 ARG A N 1
ATOM 1568 C CA . ARG A 1 210 ? -0.190 -14.529 -13.820 1.00 78.44 210 ARG A CA 1
ATOM 1569 C C . ARG A 1 210 ? -0.184 -15.371 -12.550 1.00 78.44 210 ARG A C 1
ATOM 1571 O O . ARG A 1 210 ? 0.864 -15.881 -12.158 1.00 78.44 210 ARG A O 1
ATOM 1578 N N . GLY A 1 211 ? -1.373 -15.596 -12.003 1.00 80.38 211 GLY A N 1
ATOM 1579 C CA . GLY A 1 211 ? -1.549 -16.292 -10.733 1.00 80.38 211 GLY A CA 1
ATOM 1580 C C . GLY A 1 211 ? -1.244 -15.390 -9.541 1.00 80.38 211 GLY A C 1
ATOM 1581 O O . GLY A 1 211 ? -0.742 -15.883 -8.540 1.00 80.38 211 GLY A O 1
ATOM 1582 N N . GLY A 1 212 ? -1.485 -14.081 -9.676 1.00 84.62 212 GLY A N 1
ATOM 1583 C CA . GLY A 1 212 ? -1.510 -13.145 -8.550 1.00 84.62 212 GLY A CA 1
ATOM 1584 C C . GLY A 1 212 ? -2.827 -13.225 -7.769 1.00 84.62 212 GLY A C 1
ATOM 1585 O O . GLY A 1 212 ? -3.696 -14.047 -8.064 1.00 84.62 212 GLY A O 1
ATOM 1586 N N . LEU A 1 213 ? -2.993 -12.346 -6.783 1.00 86.62 213 LEU A N 1
ATOM 1587 C CA . LEU A 1 213 ? -4.205 -12.271 -5.966 1.00 86.62 213 LEU A CA 1
ATOM 1588 C C . LEU A 1 213 ? -5.431 -11.882 -6.804 1.00 86.62 213 LEU A C 1
ATOM 1590 O O . LEU A 1 213 ? -5.378 -10.980 -7.645 1.00 86.62 213 LEU A O 1
ATOM 1594 N N . THR A 1 214 ? -6.578 -12.495 -6.525 1.00 91.56 214 THR A N 1
ATOM 1595 C CA . THR A 1 214 ? -7.853 -12.042 -7.091 1.00 91.56 214 THR A CA 1
ATOM 1596 C C . THR A 1 214 ? -8.311 -10.722 -6.458 1.00 91.56 214 THR A C 1
ATOM 1598 O O . THR A 1 214 ? -7.899 -10.356 -5.355 1.00 91.56 214 THR A O 1
ATOM 1601 N N . PHE A 1 215 ? -9.241 -10.023 -7.120 1.00 90.19 215 PHE A N 1
ATOM 1602 C CA . PHE A 1 215 ? -9.852 -8.785 -6.610 1.00 90.19 215 PHE A CA 1
ATOM 1603 C C . PHE A 1 215 ? -10.376 -8.934 -5.173 1.00 90.19 215 PHE A C 1
ATOM 1605 O O . PHE A 1 215 ? -10.126 -8.083 -4.323 1.00 90.19 215 PHE A O 1
ATOM 1612 N N . ARG A 1 216 ? -11.055 -10.057 -4.895 1.00 91.75 216 ARG A N 1
ATOM 1613 C CA . ARG A 1 216 ? -11.629 -10.370 -3.579 1.00 91.75 216 ARG A CA 1
ATOM 1614 C C . ARG A 1 216 ? -10.562 -10.604 -2.515 1.00 91.75 216 ARG A C 1
ATOM 1616 O O . ARG A 1 216 ? -10.786 -10.260 -1.364 1.00 91.75 216 ARG A O 1
ATOM 1623 N N . GLU A 1 217 ? -9.423 -11.185 -2.878 1.00 90.75 217 GLU A N 1
ATOM 1624 C CA . GLU A 1 217 ? -8.336 -11.454 -1.933 1.00 90.75 217 GLU A CA 1
ATOM 1625 C C . GLU A 1 217 ? -7.556 -10.182 -1.601 1.00 90.75 217 GLU A C 1
ATOM 1627 O O . GLU A 1 217 ? -7.263 -9.947 -0.432 1.00 90.75 217 GLU A O 1
ATOM 1632 N N . GLY A 1 218 ? -7.305 -9.319 -2.593 1.00 86.88 218 GLY A N 1
ATOM 1633 C CA . GLY A 1 218 ? -6.752 -7.981 -2.363 1.00 86.88 218 GLY A CA 1
ATOM 1634 C C . GLY A 1 218 ? -7.637 -7.140 -1.439 1.00 86.88 218 GLY A C 1
ATOM 1635 O O . GLY A 1 218 ? -7.154 -6.608 -0.441 1.00 86.88 218 GLY A O 1
ATOM 1636 N N . HIS A 1 219 ? -8.943 -7.099 -1.722 1.00 87.81 219 HIS A N 1
ATOM 1637 C CA . HIS A 1 219 ? -9.936 -6.456 -0.858 1.00 87.81 219 HIS A CA 1
ATOM 1638 C C . HIS A 1 219 ? -9.947 -7.037 0.558 1.00 87.81 219 HIS A C 1
ATOM 1640 O O . HIS A 1 219 ? -9.851 -6.284 1.524 1.00 87.81 219 HIS A O 1
ATOM 1646 N N . TYR A 1 220 ? -9.962 -8.368 0.688 1.00 89.81 220 TYR A N 1
ATOM 1647 C CA . TYR A 1 220 ? -9.947 -9.034 1.987 1.00 89.81 220 TYR A CA 1
ATOM 1648 C C . TYR A 1 220 ? -8.721 -8.651 2.828 1.00 89.81 220 TYR A C 1
ATOM 1650 O O . TYR A 1 220 ? -8.859 -8.460 4.031 1.00 89.81 220 TYR A O 1
ATOM 1658 N N . ILE A 1 221 ? -7.527 -8.505 2.235 1.00 86.38 221 ILE A N 1
ATOM 1659 C CA . ILE A 1 221 ? -6.337 -8.025 2.964 1.00 86.38 221 ILE A CA 1
ATOM 1660 C C . ILE A 1 221 ? -6.602 -6.632 3.553 1.00 86.38 221 ILE A C 1
ATOM 1662 O O . ILE A 1 221 ? -6.365 -6.414 4.740 1.00 86.38 221 ILE A O 1
ATOM 1666 N N . CYS A 1 222 ? -7.100 -5.699 2.739 1.00 85.00 222 CYS A N 1
ATOM 1667 C CA . CYS A 1 222 ? -7.381 -4.323 3.147 1.00 85.00 222 CYS A CA 1
ATOM 1668 C C . CYS A 1 222 ? -8.460 -4.249 4.242 1.00 85.00 222 CYS A C 1
ATOM 1670 O O . CYS A 1 222 ? -8.214 -3.666 5.300 1.00 85.00 222 CYS A O 1
ATOM 1672 N N . GLU A 1 223 ? -9.602 -4.905 4.025 1.00 86.25 223 GLU A N 1
ATOM 1673 C CA . GLU A 1 223 ? -10.718 -4.995 4.975 1.00 86.25 223 GLU A CA 1
ATOM 1674 C C . GLU A 1 223 ? -10.264 -5.634 6.294 1.00 86.25 223 GLU A C 1
ATOM 1676 O O . GLU A 1 223 ? -10.443 -5.059 7.368 1.00 86.25 223 GLU A O 1
ATOM 1681 N N . ARG A 1 224 ? -9.599 -6.797 6.232 1.00 86.25 224 ARG A N 1
ATOM 1682 C CA . ARG A 1 224 ? -9.158 -7.538 7.420 1.00 86.25 224 ARG A CA 1
ATOM 1683 C C . ARG A 1 224 ? -8.124 -6.763 8.232 1.00 86.25 224 ARG A C 1
ATOM 1685 O O . ARG A 1 224 ? -8.154 -6.837 9.460 1.00 86.25 224 ARG A O 1
ATOM 1692 N N . LEU A 1 225 ? -7.228 -6.014 7.582 1.00 82.12 225 LEU A N 1
ATOM 1693 C CA . LEU A 1 225 ? -6.283 -5.131 8.268 1.00 82.12 225 LEU A CA 1
ATOM 1694 C C . LEU A 1 225 ? -7.004 -3.971 8.962 1.00 82.12 225 LEU A C 1
ATOM 1696 O O . LEU A 1 225 ? -6.753 -3.756 10.150 1.00 82.12 225 LEU A O 1
ATOM 1700 N N . TYR A 1 226 ? -7.938 -3.296 8.286 1.00 82.19 226 TYR A N 1
ATOM 1701 C CA . TYR A 1 226 ? -8.763 -2.247 8.895 1.00 82.19 226 TYR A CA 1
ATOM 1702 C C . TYR A 1 226 ? -9.545 -2.772 10.111 1.00 82.19 226 TYR A C 1
ATOM 1704 O O . TYR A 1 226 ? -9.509 -2.184 11.193 1.00 82.19 226 TYR A O 1
ATOM 1712 N N . GLU A 1 227 ? -10.168 -3.948 9.980 1.00 83.56 227 GLU A N 1
ATOM 1713 C CA . GLU A 1 227 ? -10.917 -4.613 11.049 1.00 83.56 227 GLU A CA 1
ATOM 1714 C C . GLU A 1 227 ? -10.111 -4.895 12.323 1.00 83.56 227 GLU A C 1
ATOM 1716 O O . GLU A 1 227 ? -10.714 -5.035 13.391 1.00 83.56 227 GLU A O 1
ATOM 1721 N N . THR A 1 228 ? -8.780 -5.022 12.240 1.00 79.19 228 THR A N 1
ATOM 1722 C CA . THR A 1 228 ? -7.943 -5.199 13.439 1.00 79.19 228 THR A CA 1
ATOM 1723 C C . THR A 1 228 ? -7.974 -3.977 14.360 1.00 79.19 228 THR A C 1
ATOM 1725 O O . THR A 1 228 ? -7.632 -4.092 15.537 1.00 79.19 228 THR A O 1
ATOM 1728 N N . GLY A 1 229 ? -8.342 -2.801 13.837 1.00 73.06 229 GLY A N 1
ATOM 1729 C CA . GLY A 1 229 ? -8.225 -1.525 14.536 1.00 73.06 229 GLY A CA 1
ATOM 1730 C C . GLY A 1 229 ? -6.777 -1.068 14.755 1.00 73.06 229 GLY A C 1
ATOM 1731 O O . GLY A 1 229 ? -6.566 -0.105 15.484 1.00 73.06 229 GLY A O 1
ATOM 1732 N N . LEU A 1 230 ? -5.785 -1.736 14.149 1.00 68.12 230 LEU A N 1
ATOM 1733 C CA . LEU A 1 230 ? -4.344 -1.449 14.280 1.00 68.12 230 LEU A CA 1
ATOM 1734 C C . LEU A 1 230 ? -3.821 -0.472 13.208 1.00 68.12 230 LEU A C 1
ATOM 1736 O O . LEU A 1 230 ? -2.617 -0.404 12.954 1.00 68.12 230 LEU A O 1
ATOM 1740 N N . CYS A 1 231 ? -4.739 0.275 12.597 1.00 59.22 231 CYS A N 1
ATOM 1741 C CA . CYS A 1 231 ? -4.526 1.451 11.753 1.00 59.22 231 CYS A CA 1
ATOM 1742 C C . CYS A 1 231 ? -4.589 2.710 12.655 1.00 59.22 231 CYS A C 1
ATOM 1744 O O . CYS A 1 231 ? -5.442 2.740 13.543 1.00 59.22 231 CYS A O 1
ATOM 1746 N N . VAL A 1 232 ? -3.663 3.687 12.524 1.00 51.84 232 VAL A N 1
ATOM 1747 C CA . VAL A 1 232 ? -3.178 4.484 13.690 1.00 51.84 232 VAL A CA 1
ATOM 1748 C C . VAL A 1 232 ? -2.813 5.985 13.473 1.00 51.84 232 VAL A C 1
ATOM 1750 O O . VAL A 1 232 ? -1.957 6.277 12.642 1.00 51.84 232 VAL A O 1
ATOM 1753 N N . TYR A 1 233 ? -3.329 6.884 14.337 1.00 34.47 233 TYR A N 1
ATOM 1754 C CA . TYR A 1 233 ? -2.559 7.783 15.239 1.00 34.47 233 TYR A CA 1
ATOM 1755 C C . TYR A 1 233 ? -3.085 7.891 16.712 1.00 34.47 233 TYR A C 1
ATOM 1757 O O . TYR A 1 233 ? -4.216 8.332 16.940 1.00 34.47 233 TYR A O 1
ATOM 1765 N N . ASP A 1 234 ? -2.224 7.606 17.705 1.00 27.45 234 ASP A N 1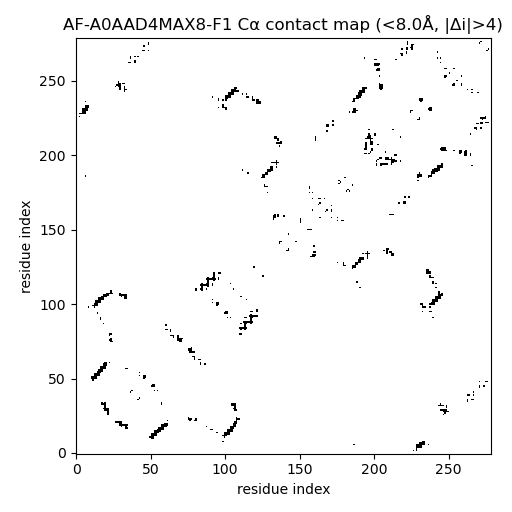
ATOM 1766 C CA . ASP A 1 234 ? -2.239 8.178 19.080 1.00 27.45 234 ASP A CA 1
ATOM 1767 C C . ASP A 1 234 ? -0.777 8.384 19.551 1.00 27.45 234 ASP A C 1
ATOM 1769 O O . ASP A 1 234 ? 0.079 7.574 19.201 1.00 27.45 234 ASP A O 1
ATOM 1773 N N . TRP A 1 235 ? -0.527 9.451 20.325 1.00 24.61 235 TRP A N 1
ATOM 1774 C CA . TRP A 1 235 ? 0.690 10.194 20.755 1.00 24.61 235 TRP A CA 1
ATOM 1775 C C . TRP A 1 235 ? 2.137 9.740 20.394 1.00 24.61 235 TRP A C 1
ATOM 1777 O O . TRP A 1 235 ? 3.018 10.593 20.368 1.00 24.61 235 TRP A O 1
ATOM 1787 N N . PHE A 1 236 ? 2.434 8.469 20.096 1.00 28.14 236 PHE A N 1
ATOM 1788 C CA . PHE A 1 236 ? 3.726 7.997 19.532 1.00 28.14 236 PHE A CA 1
ATOM 1789 C C . PHE A 1 236 ? 3.582 6.798 18.561 1.00 28.14 236 PHE A C 1
ATOM 1791 O O . PHE A 1 236 ? 4.515 6.021 18.351 1.00 28.14 236 PHE A O 1
ATOM 1798 N N . GLY A 1 237 ? 2.396 6.583 17.995 1.00 32.00 237 GLY A N 1
ATOM 1799 C CA . GLY A 1 237 ? 2.105 5.553 17.000 1.00 32.00 237 GLY A CA 1
ATOM 1800 C C . GLY A 1 237 ? 1.548 6.197 15.739 1.00 32.00 237 GLY A C 1
ATOM 1801 O O . GLY A 1 237 ? 0.707 7.077 15.846 1.00 32.00 237 GLY A O 1
ATOM 1802 N N . ASN A 1 238 ? 1.954 5.733 14.555 1.00 39.12 238 ASN A N 1
ATOM 1803 C CA . ASN A 1 238 ? 1.394 6.161 13.269 1.00 39.12 238 ASN A CA 1
ATOM 1804 C C . ASN A 1 238 ? 1.252 4.975 12.313 1.00 39.12 238 ASN A C 1
ATOM 1806 O O . ASN A 1 238 ? 1.997 3.995 12.377 1.00 39.12 238 ASN A O 1
ATOM 1810 N N . PHE A 1 239 ? 0.318 5.101 11.386 1.00 41.53 239 PHE A N 1
ATOM 1811 C CA . PHE A 1 239 ? 0.138 4.221 10.244 1.00 41.53 239 PHE A CA 1
ATOM 1812 C C . PHE A 1 239 ? 0.528 4.989 8.986 1.00 41.53 239 PHE A C 1
ATOM 1814 O O . PHE A 1 239 ? 0.183 6.153 8.837 1.00 41.53 239 PHE A O 1
ATOM 1821 N N . GLY A 1 240 ? 1.245 4.332 8.080 1.00 39.66 240 GLY A N 1
ATOM 1822 C CA . GLY A 1 240 ? 1.328 4.762 6.694 1.00 39.66 240 GLY A CA 1
ATOM 1823 C C . GLY A 1 240 ? 0.638 3.722 5.828 1.00 39.66 240 GLY A C 1
ATOM 1824 O O . GLY A 1 240 ? 0.970 2.535 5.908 1.00 39.66 240 GLY A O 1
ATOM 1825 N N . ILE A 1 241 ? -0.298 4.167 4.996 1.00 42.28 241 ILE A N 1
ATOM 1826 C CA . ILE A 1 241 ? -0.727 3.390 3.839 1.00 42.28 241 ILE A CA 1
ATOM 1827 C C . ILE A 1 241 ? 0.129 3.872 2.672 1.00 42.28 241 ILE A C 1
ATOM 1829 O O . ILE A 1 241 ? 0.025 5.023 2.256 1.00 42.28 241 ILE A O 1
ATOM 1833 N N . LYS A 1 242 ? 0.978 3.005 2.122 1.00 41.47 242 LYS A N 1
ATOM 1834 C CA . LYS A 1 242 ? 1.525 3.186 0.776 1.00 41.47 242 LYS A CA 1
ATOM 1835 C C . LYS A 1 242 ? 0.760 2.259 -0.151 1.00 41.47 242 LYS A C 1
ATOM 1837 O O . LYS A 1 242 ? 1.028 1.061 -0.162 1.00 41.47 242 LYS A O 1
ATOM 1842 N N . ILE A 1 243 ? -0.157 2.801 -0.948 1.00 43.66 243 ILE A N 1
ATOM 1843 C CA . ILE A 1 243 ? -0.699 2.051 -2.086 1.00 43.66 243 ILE A CA 1
ATOM 1844 C C . ILE A 1 243 ? 0.012 2.567 -3.330 1.00 43.66 243 ILE A C 1
ATOM 1846 O O . ILE A 1 243 ? 0.076 3.767 -3.614 1.00 43.66 243 ILE A O 1
ATOM 1850 N N . ARG A 1 244 ? 0.657 1.630 -4.015 1.00 46.59 244 ARG A N 1
ATOM 1851 C CA . ARG A 1 244 ? 1.554 1.900 -5.126 1.00 46.59 244 ARG A CA 1
ATOM 1852 C C . ARG A 1 244 ? 0.856 1.644 -6.445 1.00 46.59 244 ARG A C 1
ATOM 1854 O O . ARG A 1 244 ? 0.280 0.581 -6.640 1.00 46.59 244 ARG A O 1
ATOM 1861 N N . PHE A 1 245 ? 0.989 2.593 -7.364 1.00 38.91 245 PHE A N 1
ATOM 1862 C CA . PHE A 1 245 ? 0.349 2.525 -8.671 1.00 38.91 245 PHE A CA 1
ATOM 1863 C C . PHE A 1 245 ? 1.384 2.548 -9.776 1.00 38.91 245 PHE A C 1
ATOM 1865 O O . PHE A 1 245 ? 1.719 3.586 -10.344 1.00 38.91 245 PHE A O 1
ATOM 1872 N N . LEU A 1 246 ? 1.909 1.358 -10.054 1.00 35.31 246 LEU A N 1
ATOM 1873 C CA . LEU A 1 246 ? 2.831 1.089 -11.142 1.00 35.31 246 LEU A CA 1
ATOM 1874 C C . LEU A 1 246 ? 2.208 -0.005 -11.994 1.00 35.31 246 LEU A C 1
ATOM 1876 O O . LEU A 1 246 ? 2.034 -1.108 -11.495 1.00 35.31 246 LEU A O 1
ATOM 1880 N N . LYS A 1 247 ? 1.911 0.224 -13.277 1.00 37.94 247 LYS A N 1
ATOM 1881 C CA . LYS A 1 247 ? 2.722 0.971 -14.260 1.00 37.94 247 LYS A CA 1
ATOM 1882 C C . LYS A 1 247 ? 1.942 1.138 -15.555 1.00 37.94 247 LYS A C 1
ATOM 1884 O O . LYS A 1 247 ? 1.117 0.303 -15.896 1.00 37.94 247 LYS A O 1
ATOM 1889 N N . GLU A 1 248 ? 2.263 2.191 -16.300 1.00 38.78 248 GLU A N 1
ATOM 1890 C CA . GLU A 1 248 ? 1.598 2.519 -17.561 1.00 38.78 248 GLU A CA 1
ATOM 1891 C C . GLU A 1 248 ? 0.087 2.773 -17.404 1.00 38.78 248 GLU A C 1
ATOM 1893 O O . GLU A 1 248 ? -0.763 2.059 -17.940 1.00 38.78 248 GLU A O 1
ATOM 1898 N N . VAL A 1 249 ? -0.222 3.966 -16.883 1.00 36.72 249 VAL A N 1
ATOM 1899 C CA . VAL A 1 249 ? -1.093 4.844 -17.681 1.00 36.72 249 VAL A CA 1
ATOM 1900 C C . VAL A 1 249 ? -0.284 5.372 -18.864 1.00 36.72 249 VAL A C 1
ATOM 1902 O O . VAL A 1 249 ? 0.123 6.533 -18.931 1.00 36.72 249 VAL A O 1
ATOM 1905 N N . ASN A 1 250 ? 0.013 4.458 -19.787 1.00 39.19 250 ASN A N 1
ATOM 1906 C CA . ASN A 1 250 ? 0.534 4.792 -21.092 1.00 39.19 250 ASN A CA 1
ATOM 1907 C C . ASN A 1 250 ? -0.604 4.580 -22.096 1.00 39.19 250 ASN A C 1
ATOM 1909 O O . ASN A 1 250 ? -0.837 3.434 -22.487 1.00 39.19 250 ASN A O 1
ATOM 1913 N N . PRO A 1 251 ? -1.290 5.656 -22.533 1.00 41.88 251 PRO A N 1
ATOM 1914 C CA . PRO A 1 251 ? -2.366 5.564 -23.522 1.00 41.88 251 PRO A CA 1
ATOM 1915 C C . PRO A 1 251 ? -1.906 5.045 -24.901 1.00 41.88 251 PRO A C 1
ATOM 1917 O O . PRO A 1 251 ? -2.720 4.943 -25.810 1.00 41.88 251 PRO A O 1
ATOM 1920 N N . TYR A 1 252 ? -0.618 4.709 -25.062 1.00 40.75 252 TYR A N 1
ATOM 1921 C CA . TYR A 1 252 ? -0.032 4.122 -26.268 1.00 40.75 252 TYR A CA 1
ATOM 1922 C C . TYR A 1 252 ? 0.423 2.652 -26.118 1.00 40.75 252 TYR A C 1
ATOM 1924 O O . TYR A 1 252 ? 0.915 2.093 -27.095 1.00 40.75 252 TYR A O 1
ATOM 1932 N N . LEU A 1 253 ? 0.310 2.018 -24.936 1.00 44.66 253 LEU A N 1
ATOM 1933 C CA . LEU A 1 253 ? 0.718 0.606 -24.729 1.00 44.66 253 LEU A CA 1
ATOM 1934 C C . LEU A 1 253 ? -0.396 -0.328 -24.228 1.00 44.66 253 LEU A C 1
ATOM 1936 O O . LEU A 1 253 ? -0.275 -1.542 -24.392 1.00 44.66 253 LEU A O 1
ATOM 1940 N N . LYS A 1 254 ? -1.477 0.214 -23.660 1.00 57.81 254 LYS A N 1
ATOM 1941 C CA . LYS A 1 254 ? -2.692 -0.520 -23.277 1.00 57.81 254 LYS A CA 1
ATOM 1942 C C . LYS A 1 254 ? -3.924 0.308 -23.611 1.00 57.81 254 LYS A C 1
ATOM 1944 O O . LYS A 1 254 ? -3.833 1.532 -23.707 1.00 57.81 254 LYS A O 1
ATOM 1949 N N . GLU A 1 255 ? -5.066 -0.353 -23.786 1.00 67.62 255 GLU A N 1
ATOM 1950 C CA . GLU A 1 255 ? -6.325 0.357 -24.009 1.00 67.62 255 GLU A CA 1
ATOM 1951 C C . GLU A 1 255 ? -6.699 1.209 -22.789 1.00 67.62 255 GLU A C 1
ATOM 1953 O O . GLU A 1 255 ? -6.400 0.872 -21.642 1.00 67.62 255 GLU A O 1
ATOM 1958 N N . GLU A 1 256 ? -7.402 2.317 -23.028 1.00 72.81 256 GLU A N 1
ATOM 1959 C CA . GLU A 1 256 ? -7.834 3.249 -21.977 1.00 72.81 256 GLU A CA 1
ATOM 1960 C C . GLU A 1 256 ? -8.712 2.563 -20.902 1.00 72.81 256 GLU A C 1
ATOM 1962 O O . GLU A 1 256 ? -8.791 3.024 -19.761 1.00 72.81 256 GLU A O 1
ATOM 1967 N N . ALA A 1 257 ? -9.341 1.435 -21.253 1.00 78.94 257 ALA A N 1
ATOM 1968 C CA . ALA A 1 257 ? -10.100 0.577 -20.350 1.00 78.94 257 ALA A CA 1
ATOM 1969 C C . ALA A 1 257 ? -9.225 -0.106 -19.277 1.00 78.94 257 ALA A C 1
ATOM 1971 O O . ALA A 1 257 ? -9.561 -0.009 -18.097 1.00 78.94 257 ALA A O 1
ATOM 1972 N N . ASP A 1 258 ? -8.087 -0.715 -19.645 1.00 81.62 258 ASP A N 1
ATOM 1973 C CA . ASP A 1 258 ? -7.144 -1.374 -18.713 1.00 81.62 258 ASP A CA 1
ATOM 1974 C C . ASP A 1 258 ? -6.657 -0.393 -17.632 1.00 81.62 258 ASP A C 1
ATOM 1976 O O . ASP A 1 258 ? -6.584 -0.702 -16.436 1.00 81.62 258 ASP A O 1
ATOM 1980 N N . VAL A 1 259 ? -6.358 0.828 -18.077 1.00 76.81 259 VAL A N 1
ATOM 1981 C CA . VAL A 1 259 ? -5.954 1.956 -17.239 1.00 76.81 259 VAL A CA 1
ATOM 1982 C C . VAL A 1 259 ? -7.053 2.304 -16.239 1.00 76.81 259 VAL A C 1
ATOM 1984 O O . VAL A 1 259 ? -6.804 2.314 -15.032 1.00 76.81 259 VAL A O 1
ATOM 1987 N N . LYS A 1 260 ? -8.277 2.553 -16.723 1.00 83.69 260 LYS A N 1
ATOM 1988 C CA . LYS A 1 260 ? -9.425 2.910 -15.876 1.00 83.69 260 LYS A CA 1
ATOM 1989 C C . LYS A 1 260 ? -9.756 1.803 -14.881 1.00 83.69 260 LYS A C 1
ATOM 1991 O O . LYS A 1 260 ? -9.994 2.107 -13.716 1.00 83.69 260 LYS A O 1
ATOM 1996 N N . GLN A 1 261 ? -9.699 0.540 -15.303 1.00 86.44 261 GLN A N 1
ATOM 1997 C CA . GLN A 1 261 ? -9.882 -0.616 -14.428 1.00 86.44 261 GLN A CA 1
ATOM 1998 C C . GLN A 1 261 ? -8.844 -0.626 -13.298 1.00 86.44 261 GLN A C 1
ATOM 2000 O O . GLN A 1 261 ? -9.213 -0.721 -12.130 1.00 86.44 261 GLN A O 1
ATOM 2005 N N . THR A 1 262 ? -7.559 -0.471 -13.624 1.00 83.38 262 THR A N 1
ATOM 2006 C CA . THR A 1 262 ? -6.477 -0.510 -12.625 1.00 83.38 262 THR A CA 1
ATOM 2007 C C . THR A 1 262 ? -6.577 0.654 -11.628 1.00 83.38 262 THR A C 1
ATOM 2009 O O . THR A 1 262 ? -6.380 0.456 -10.430 1.00 83.38 262 THR A O 1
ATOM 2012 N N . ILE A 1 263 ? -6.949 1.856 -12.090 1.00 84.44 263 ILE A N 1
ATOM 2013 C CA . ILE A 1 263 ? -7.199 3.020 -11.220 1.00 84.44 263 ILE A CA 1
ATOM 2014 C C . ILE A 1 263 ? -8.420 2.780 -10.319 1.00 84.44 263 ILE A C 1
ATOM 2016 O O . ILE A 1 263 ? -8.349 3.048 -9.122 1.00 84.44 263 ILE A O 1
ATOM 2020 N N . ALA A 1 264 ? -9.519 2.245 -10.862 1.00 87.38 264 ALA A N 1
ATOM 2021 C CA . ALA A 1 264 ? -10.746 1.981 -10.110 1.00 87.38 264 ALA A CA 1
ATOM 2022 C C . ALA A 1 264 ? -10.541 0.914 -9.022 1.00 87.38 264 ALA A C 1
ATOM 2024 O O . ALA A 1 264 ? -10.910 1.140 -7.871 1.00 87.38 264 ALA A O 1
ATOM 2025 N N . VAL A 1 265 ? -9.881 -0.203 -9.355 1.00 86.50 265 VAL A N 1
ATOM 2026 C CA . VAL A 1 265 ? -9.417 -1.205 -8.376 1.00 86.50 265 VAL A CA 1
ATOM 2027 C C . VAL A 1 265 ? -8.534 -0.541 -7.321 1.00 86.50 265 VAL A C 1
ATOM 2029 O O . VAL A 1 265 ? -8.675 -0.815 -6.134 1.00 86.50 265 VAL A O 1
ATOM 2032 N N . GLY A 1 266 ? -7.682 0.389 -7.742 1.00 84.00 266 GLY A N 1
ATOM 2033 C CA . GLY A 1 266 ? -6.858 1.201 -6.866 1.00 84.00 266 GLY A CA 1
ATOM 2034 C C . GLY A 1 266 ? -7.618 1.977 -5.804 1.00 84.00 266 GLY A C 1
ATOM 2035 O O . GLY A 1 266 ? -7.401 1.767 -4.613 1.00 84.00 266 GLY A O 1
ATOM 2036 N N . CYS A 1 267 ? -8.525 2.854 -6.231 1.00 86.50 267 CYS A N 1
ATOM 2037 C CA . CYS A 1 267 ? -9.398 3.595 -5.326 1.00 86.50 267 CYS A CA 1
ATOM 2038 C C . CYS A 1 267 ? -10.216 2.642 -4.440 1.00 86.50 267 CYS A C 1
ATOM 2040 O O . CYS A 1 267 ? -10.381 2.900 -3.252 1.00 86.50 267 CYS A O 1
ATOM 2042 N N . SER A 1 268 ? -10.658 1.503 -4.979 1.00 87.88 268 SER A N 1
ATOM 2043 C CA . SER A 1 268 ? -11.379 0.466 -4.237 1.00 87.88 268 SER A CA 1
ATOM 2044 C C . SER A 1 268 ? -10.549 -0.160 -3.103 1.00 87.88 268 SER A C 1
ATOM 2046 O O . SER A 1 268 ? -11.037 -0.244 -1.978 1.00 87.88 268 SER A O 1
ATOM 2048 N N . LEU A 1 269 ? -9.277 -0.500 -3.340 1.00 85.06 269 LEU A N 1
ATOM 2049 C CA . LEU A 1 269 ? -8.362 -0.979 -2.293 1.00 85.06 269 LEU A CA 1
ATOM 2050 C C . LEU A 1 269 ? -8.072 0.092 -1.232 1.00 85.06 269 LEU A C 1
ATOM 2052 O O . LEU A 1 269 ? -7.986 -0.229 -0.047 1.00 85.06 269 LEU A O 1
ATOM 2056 N N . VAL A 1 270 ? -7.928 1.361 -1.641 1.00 86.12 270 VAL A N 1
ATOM 2057 C CA . VAL A 1 270 ? -7.747 2.478 -0.699 1.00 86.12 270 VAL A CA 1
ATOM 2058 C C . VAL A 1 270 ? -8.975 2.594 0.207 1.00 86.12 270 VAL A C 1
ATOM 2060 O O . VAL A 1 270 ? -8.831 2.565 1.425 1.00 86.12 270 VAL A O 1
ATOM 2063 N N . ARG A 1 271 ? -10.180 2.671 -0.370 1.00 88.62 271 ARG A N 1
ATOM 2064 C CA . ARG A 1 271 ? -11.444 2.753 0.377 1.00 88.62 271 ARG A CA 1
ATOM 2065 C C . ARG A 1 271 ? -11.609 1.583 1.349 1.00 88.62 271 ARG A C 1
ATOM 2067 O O . ARG A 1 271 ? -11.875 1.817 2.525 1.00 88.62 271 ARG A O 1
ATOM 2074 N N . ALA A 1 272 ? -11.358 0.351 0.903 1.00 86.69 272 ALA A N 1
ATOM 2075 C CA . ALA A 1 272 ? -11.392 -0.843 1.749 1.00 86.69 272 ALA A CA 1
ATOM 2076 C C . ALA A 1 272 ? -10.403 -0.765 2.929 1.00 86.69 272 ALA A C 1
ATOM 2078 O O . ALA A 1 272 ? -10.748 -1.087 4.063 1.00 86.69 272 ALA A O 1
ATOM 2079 N N . ALA A 1 273 ? -9.184 -0.264 2.694 1.00 83.62 273 ALA A N 1
ATOM 2080 C CA . ALA A 1 273 ? -8.179 -0.070 3.743 1.00 83.62 273 ALA A CA 1
ATOM 2081 C C . ALA A 1 273 ? -8.509 1.083 4.716 1.00 83.62 273 ALA A C 1
ATOM 2083 O O . ALA A 1 273 ? -7.888 1.178 5.776 1.00 83.62 273 ALA A O 1
ATOM 2084 N N . LEU A 1 274 ? -9.467 1.951 4.369 1.00 85.31 274 LEU A N 1
ATOM 2085 C CA . LEU A 1 274 ? -9.974 3.051 5.197 1.00 85.31 274 LEU A CA 1
ATOM 2086 C C . LEU A 1 274 ? -11.408 2.813 5.723 1.00 85.31 274 LEU A C 1
ATOM 2088 O O . LEU A 1 274 ? -11.974 3.699 6.370 1.00 85.31 274 LEU A O 1
ATOM 2092 N N . GLY A 1 275 ? -11.963 1.611 5.539 1.00 84.19 275 GLY A N 1
ATOM 2093 C CA . GLY A 1 275 ? -13.196 1.168 6.199 1.00 84.19 275 GLY A CA 1
ATOM 2094 C C . GLY A 1 275 ? -14.44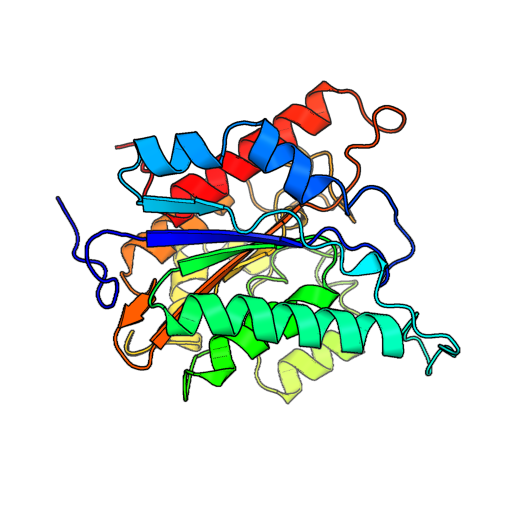0 1.061 5.327 1.00 84.19 275 GLY A C 1
ATOM 2095 O O . GLY A 1 275 ? -15.523 0.841 5.869 1.00 84.19 275 GLY A O 1
ATOM 2096 N N . GLU A 1 276 ? -14.319 1.176 4.004 1.00 85.38 276 GLU A N 1
ATOM 2097 C CA . GLU A 1 276 ? -15.379 0.690 3.123 1.00 85.38 276 GLU A CA 1
ATOM 2098 C C . GLU A 1 276 ? -15.546 -0.825 3.292 1.00 85.38 276 GLU A C 1
ATOM 2100 O O . GLU A 1 276 ? -14.577 -1.583 3.280 1.00 85.38 276 GLU A O 1
ATOM 2105 N N . THR A 1 277 ? -16.794 -1.259 3.429 1.00 77.88 277 THR A N 1
ATOM 2106 C CA . THR A 1 277 ? -17.191 -2.663 3.509 1.00 77.88 277 THR A CA 1
ATOM 2107 C C . THR A 1 277 ? -18.390 -2.889 2.593 1.00 77.88 277 THR A C 1
ATOM 2109 O O . THR A 1 277 ? -19.168 -1.972 2.332 1.00 77.88 277 THR A O 1
ATOM 2112 N N . LEU A 1 278 ? -18.552 -4.115 2.102 1.00 63.47 278 LEU A N 1
ATOM 2113 C CA . LEU A 1 278 ? -19.649 -4.511 1.209 1.00 63.47 278 LEU A CA 1
ATOM 2114 C C . LEU A 1 278 ? -20.935 -4.921 1.970 1.00 63.47 278 LEU A C 1
ATOM 2116 O O . LEU A 1 278 ? -21.778 -5.614 1.398 1.00 63.47 278 LEU A O 1
ATOM 2120 N N . LEU A 1 279 ? -21.060 -4.549 3.255 1.00 47.88 279 LEU A N 1
ATOM 2121 C CA . LEU A 1 279 ? -22.100 -4.984 4.207 1.00 47.88 279 LEU A CA 1
ATOM 2122 C C . LEU A 1 279 ? -22.660 -3.831 5.053 1.00 47.88 279 LEU A C 1
ATOM 2124 O O . LEU A 1 279 ? -21.831 -3.088 5.622 1.00 47.88 279 LEU A O 1
#

Mean predicted aligned error: 9.3 Å

Organism: NCBI:txid376703

pLDDT: mean 72.27, std 16.98, range [24.61, 94.31]

Solvent-accessible surface area (backbone atoms only — not comparable to full-atom values): 14633 Å² total; per-residue (Å²): 129,93,73,74,39,73,30,46,49,86,77,46,37,38,34,35,38,24,36,34,35,35,72,72,55,97,59,73,46,14,36,47,33,29,56,54,39,52,75,71,40,43,61,56,58,42,38,76,72,66,32,48,67,45,75,72,48,70,48,69,52,74,78,53,73,48,99,79,48,73,66,57,89,91,41,52,36,49,54,34,47,47,54,38,17,51,52,41,13,53,55,34,29,50,39,38,74,72,51,26,29,26,37,32,27,23,16,51,76,66,47,50,59,6,46,49,50,8,36,43,76,59,29,86,81,62,38,84,50,74,56,69,49,42,31,44,56,64,53,89,79,54,51,53,76,62,58,56,45,51,34,60,76,70,69,51,86,80,59,45,54,69,50,32,77,72,58,35,56,73,51,46,51,50,54,49,41,49,74,57,42,67,82,69,81,54,42,42,42,46,44,44,48,48,32,21,28,15,37,92,58,23,55,34,22,69,68,68,24,85,78,28,37,51,69,69,51,55,38,46,55,25,34,55,50,37,72,68,19,36,45,23,19,47,105,55,42,39,20,32,42,33,50,29,38,39,26,40,75,36,83,87,82,50,60,71,62,42,36,51,43,27,45,51,52,46,50,49,43,52,40,16,47,75,65,52,69,100,120